Protein AF-A0A352AY10-F1 (afdb_monomer_lite)

Secondary structure (DSSP, 8-state):
-HHHHHHHHHHHHHHHHHHHHHHHHHHHHHHHHHHHHHTTSS-------------S-HHHHTTSPPEEPTTS-EE----GGGTT-HHHHHHHHHHHH-HHHHTTSTTEETTEE-SEEEEEESSPPPHHHHHHHHHHTPEEE-TTT-SBPS-GGG-SEEEE-S-EEHHHHHTTGGGGGGEEEEEEES--

Structure (mmCIF, N/CA/C/O backbone):
data_AF-A0A352AY10-F1
#
_entry.id   AF-A0A352AY10-F1
#
loop_
_atom_site.group_PDB
_atom_site.id
_atom_site.type_symbol
_atom_site.label_atom_id
_atom_site.label_alt_id
_atom_site.label_comp_id
_atom_site.label_asym_id
_atom_site.label_entity_id
_atom_site.label_seq_id
_atom_site.pdbx_PDB_ins_code
_atom_site.Cartn_x
_atom_site.Cartn_y
_atom_site.Cartn_z
_atom_site.occupancy
_atom_site.B_iso_or_equiv
_atom_site.auth_seq_id
_atom_site.auth_comp_id
_atom_site.auth_asym_id
_atom_site.auth_atom_id
_atom_site.pdbx_PDB_model_num
ATOM 1 N N . MET A 1 1 ? -29.115 16.935 56.944 1.00 57.88 1 MET A N 1
ATOM 2 C CA . MET A 1 1 ? -27.683 16.951 56.555 1.00 57.88 1 MET A CA 1
ATOM 3 C C . MET A 1 1 ? -26.916 15.651 56.849 1.00 57.88 1 MET A C 1
ATOM 5 O O . MET A 1 1 ? -25.905 15.431 56.203 1.00 57.88 1 MET A O 1
ATOM 9 N N . LEU A 1 2 ? -27.364 14.756 57.747 1.00 55.88 2 LEU A N 1
ATOM 10 C CA . LEU A 1 2 ? -26.642 13.500 58.059 1.00 55.88 2 LEU A CA 1
ATOM 11 C C . LEU A 1 2 ? -26.686 12.429 56.944 1.00 55.88 2 LEU A C 1
ATOM 13 O O . LEU A 1 2 ? -25.724 11.688 56.776 1.00 55.88 2 LEU A O 1
ATOM 17 N N . PHE A 1 3 ? -27.753 12.382 56.139 1.00 57.06 3 PHE A N 1
ATOM 18 C CA . PHE A 1 3 ? -27.925 11.371 55.081 1.00 57.06 3 PHE A CA 1
ATOM 19 C C . PHE A 1 3 ? -26.979 11.539 53.876 1.00 57.06 3 PHE A C 1
ATOM 21 O O . PHE A 1 3 ? -26.502 10.548 53.331 1.00 57.06 3 PHE A O 1
ATOM 28 N N . GLN A 1 4 ? -26.656 12.776 53.482 1.00 58.81 4 GLN A N 1
ATOM 29 C CA . GLN A 1 4 ? -25.773 13.045 52.332 1.00 58.81 4 GLN A CA 1
ATOM 30 C C . GLN A 1 4 ? -24.299 12.717 52.622 1.00 58.81 4 GLN A C 1
ATOM 32 O O . GLN A 1 4 ? -23.565 12.284 51.732 1.00 58.81 4 GLN A O 1
ATOM 37 N N . LYS A 1 5 ? -23.868 12.868 53.882 1.00 61.44 5 LYS A N 1
ATOM 38 C CA . LYS A 1 5 ? -22.497 12.548 54.305 1.00 61.44 5 LYS A CA 1
ATOM 39 C C . LYS A 1 5 ? -22.202 11.048 54.161 1.00 61.44 5 LYS A C 1
ATOM 41 O O . LYS A 1 5 ? -21.155 10.680 53.645 1.00 61.44 5 LYS A O 1
ATOM 46 N N . ASN A 1 6 ? -23.181 10.202 54.489 1.00 70.88 6 ASN A N 1
ATOM 47 C CA . ASN A 1 6 ? -23.054 8.747 54.405 1.00 70.88 6 ASN A CA 1
ATOM 48 C C . ASN A 1 6 ? -22.893 8.239 52.956 1.00 70.88 6 ASN A C 1
ATOM 50 O O . ASN A 1 6 ? -22.067 7.373 52.693 1.00 70.88 6 ASN A O 1
ATOM 54 N N . GLN A 1 7 ? -23.619 8.818 51.992 1.00 76.62 7 GLN A N 1
ATOM 55 C CA . GLN A 1 7 ? -23.483 8.441 50.576 1.00 76.62 7 GLN A CA 1
ATOM 56 C C . GLN A 1 7 ? -22.112 8.815 50.000 1.00 76.62 7 GLN A C 1
ATOM 58 O O . GLN A 1 7 ? -21.531 8.053 49.231 1.00 76.62 7 GLN A O 1
ATOM 63 N N . THR A 1 8 ? -21.565 9.961 50.412 1.00 80.44 8 THR A N 1
ATOM 64 C CA . THR A 1 8 ? -20.257 10.436 49.932 1.00 80.44 8 THR A CA 1
ATOM 65 C C . THR A 1 8 ? -19.123 9.531 50.421 1.00 80.44 8 THR A C 1
ATOM 67 O O . THR A 1 8 ? -18.182 9.251 49.678 1.00 80.44 8 THR A O 1
ATOM 70 N N . ASP A 1 9 ? -19.222 9.035 51.654 1.00 83.25 9 ASP A N 1
ATOM 71 C CA . ASP A 1 9 ? -18.227 8.132 52.234 1.00 83.25 9 ASP A CA 1
ATOM 72 C C . ASP A 1 9 ? -18.286 6.722 51.620 1.00 83.25 9 ASP A C 1
ATOM 74 O O . ASP A 1 9 ? -17.244 6.086 51.452 1.00 83.25 9 ASP A O 1
ATOM 78 N N . ILE A 1 10 ? -19.473 6.252 51.219 1.00 86.00 10 ILE A N 1
ATOM 79 C CA . ILE A 1 10 ? -19.641 4.993 50.471 1.00 86.00 10 ILE A CA 1
ATOM 80 C C . ILE A 1 10 ? -18.999 5.105 49.082 1.00 86.00 10 ILE A C 1
ATOM 82 O O . ILE A 1 10 ? -18.139 4.295 48.742 1.00 86.00 10 ILE A O 1
ATOM 86 N N . LEU A 1 11 ? -19.317 6.165 48.331 1.00 87.62 11 LEU A N 1
ATOM 87 C CA . LEU A 1 11 ? -18.740 6.423 47.004 1.00 87.62 11 LEU A CA 1
ATOM 88 C C . LEU A 1 11 ? -17.209 6.528 47.042 1.00 87.62 11 LEU A C 1
ATOM 90 O O . LEU A 1 11 ? -16.519 6.001 46.172 1.00 87.62 11 LEU A O 1
ATOM 94 N N . ARG A 1 12 ? -16.643 7.169 48.073 1.00 89.75 12 ARG A N 1
ATOM 95 C CA . ARG A 1 12 ? -15.181 7.235 48.246 1.00 89.75 12 ARG A CA 1
ATOM 96 C C . ARG A 1 12 ? -14.553 5.861 48.455 1.00 89.75 12 ARG A C 1
ATOM 98 O O . ARG A 1 12 ? -13.489 5.603 47.893 1.00 89.75 12 ARG A O 1
ATOM 105 N N . LYS A 1 13 ? -15.198 4.986 49.232 1.00 90.31 13 LYS A N 1
ATOM 106 C CA . LYS A 1 13 ? -14.719 3.613 49.451 1.00 90.31 13 LYS A CA 1
ATOM 107 C C . LYS A 1 13 ? -14.772 2.785 48.168 1.00 90.31 13 LYS A C 1
ATOM 109 O O . LYS A 1 13 ? -13.813 2.075 47.885 1.00 90.31 13 LYS A O 1
ATOM 114 N N . GLU A 1 14 ? -15.829 2.920 47.371 1.00 92.19 14 GLU A N 1
ATOM 115 C CA . GLU A 1 14 ? -15.951 2.238 46.074 1.00 92.19 14 GLU A CA 1
ATOM 116 C C . GLU A 1 14 ? -14.884 2.707 45.077 1.00 92.19 14 GLU A C 1
ATOM 118 O O . GLU A 1 14 ? -14.209 1.884 44.462 1.00 92.19 14 GLU A O 1
ATOM 123 N N . ILE A 1 15 ? -14.647 4.021 44.978 1.00 91.25 15 ILE A N 1
ATOM 124 C CA . ILE A 1 15 ? -13.587 4.579 44.122 1.00 91.25 15 ILE A CA 1
ATOM 125 C C . ILE A 1 15 ? -12.209 4.061 44.548 1.00 91.25 15 ILE A C 1
ATOM 127 O O . ILE A 1 15 ? -11.377 3.734 43.701 1.00 91.25 15 ILE A O 1
ATOM 131 N N . GLN A 1 16 ? -11.950 3.976 45.854 1.00 91.88 16 GLN A N 1
ATOM 132 C CA . GLN A 1 16 ? -10.684 3.457 46.361 1.00 91.88 16 GLN A CA 1
ATOM 133 C C . GLN A 1 16 ? -10.521 1.959 46.060 1.00 91.88 16 GLN A C 1
ATOM 135 O O . GLN A 1 16 ? -9.439 1.545 45.648 1.00 91.88 16 GLN A O 1
ATOM 140 N N . ALA A 1 17 ? -11.587 1.166 46.194 1.00 90.88 17 ALA A N 1
ATOM 141 C CA . ALA A 1 17 ? -11.574 -0.253 45.844 1.00 90.88 17 ALA A CA 1
ATOM 142 C C . ALA A 1 17 ? -11.295 -0.474 44.346 1.00 90.88 17 ALA A C 1
ATOM 144 O O . ALA A 1 17 ? -10.457 -1.303 43.994 1.00 90.88 17 ALA A O 1
ATOM 145 N N . LEU A 1 18 ? -11.916 0.323 43.471 1.00 90.44 18 LEU A N 1
ATOM 146 C CA . LEU A 1 18 ? -11.689 0.259 42.023 1.00 90.44 18 LEU A CA 1
ATOM 147 C C . LEU A 1 18 ? -10.254 0.636 41.634 1.00 90.44 18 LEU A C 1
ATOM 149 O O . LEU A 1 18 ? -9.677 0.012 40.746 1.00 90.44 18 LEU A O 1
ATOM 153 N N . ARG A 1 19 ? -9.644 1.620 42.311 1.00 90.94 19 ARG A N 1
ATOM 154 C CA . ARG A 1 19 ? -8.233 1.981 42.080 1.00 90.94 19 ARG A CA 1
ATOM 155 C C . ARG A 1 19 ? -7.291 0.826 42.408 1.00 90.94 19 ARG A C 1
ATOM 157 O O . ARG A 1 19 ? -6.450 0.490 41.582 1.00 90.94 19 ARG A O 1
ATOM 164 N N . ILE A 1 20 ? -7.490 0.186 43.560 1.00 91.56 20 ILE A N 1
ATOM 165 C CA . ILE A 1 20 ? -6.693 -0.976 43.982 1.00 91.56 20 ILE A CA 1
ATOM 166 C C . ILE A 1 20 ? -6.860 -2.133 42.987 1.00 91.56 20 ILE A C 1
ATOM 168 O O . ILE A 1 20 ? -5.886 -2.788 42.621 1.00 91.56 20 ILE A O 1
ATOM 172 N N . GLN A 1 21 ? -8.085 -2.374 42.511 1.00 90.62 21 GLN A N 1
ATOM 173 C CA . GLN A 1 21 ? -8.345 -3.423 41.528 1.00 90.62 21 GLN A CA 1
ATOM 174 C C . GLN A 1 21 ? -7.656 -3.142 40.183 1.00 90.62 21 GLN A C 1
ATOM 176 O O . GLN A 1 21 ? -7.057 -4.049 39.610 1.00 90.62 21 GLN A O 1
ATOM 181 N N . ASN A 1 22 ? -7.687 -1.897 39.702 1.00 87.25 22 ASN A N 1
ATOM 182 C CA . ASN A 1 22 ? -7.016 -1.512 38.459 1.00 87.25 22 ASN A CA 1
ATOM 183 C C . ASN A 1 22 ? -5.487 -1.621 38.555 1.00 87.25 22 ASN A C 1
ATOM 185 O O . ASN A 1 22 ? -4.850 -2.072 37.605 1.00 87.25 22 ASN A O 1
ATOM 189 N N . GLU A 1 23 ? -4.895 -1.251 39.694 1.00 92.25 23 GLU A N 1
ATOM 190 C CA . GLU A 1 23 ? -3.455 -1.425 39.930 1.00 92.25 23 GLU A CA 1
ATOM 191 C C . GLU A 1 23 ? -3.058 -2.903 39.902 1.00 92.25 23 GLU A C 1
ATOM 193 O O . GLU A 1 23 ? -2.080 -3.260 39.242 1.00 92.25 23 GLU A O 1
ATOM 198 N N . LYS A 1 24 ? -3.859 -3.771 40.533 1.00 92.44 24 LYS A N 1
ATOM 199 C CA . LYS A 1 24 ? -3.639 -5.220 40.501 1.00 92.44 24 LYS A CA 1
ATOM 200 C C . LYS A 1 24 ? -3.729 -5.785 39.082 1.00 92.44 24 LYS A C 1
ATOM 202 O O . LYS A 1 24 ? -2.831 -6.502 38.664 1.00 92.44 24 LYS A O 1
ATOM 207 N N . ILE A 1 25 ? -4.757 -5.409 38.316 1.00 89.31 25 ILE A N 1
ATOM 208 C CA . ILE A 1 25 ? -4.907 -5.844 36.916 1.00 89.31 25 ILE A CA 1
ATOM 209 C C . ILE A 1 25 ? -3.702 -5.401 36.078 1.00 89.31 25 ILE A C 1
ATOM 211 O O . ILE A 1 25 ? -3.205 -6.179 35.270 1.00 89.31 25 ILE A O 1
ATOM 215 N N . SER A 1 26 ? -3.206 -4.176 36.276 1.00 89.19 26 SER A N 1
ATOM 216 C CA . SER A 1 26 ? -2.028 -3.667 35.564 1.00 89.19 26 SER A CA 1
ATOM 217 C C . SER A 1 26 ? -0.756 -4.461 35.898 1.00 89.19 26 SER A C 1
ATOM 219 O O . SER A 1 26 ? 0.021 -4.789 34.999 1.00 89.19 26 SER A O 1
ATOM 221 N N . GLN A 1 27 ? -0.563 -4.826 37.171 1.00 88.50 27 GLN A N 1
ATOM 222 C CA . GLN A 1 27 ? 0.549 -5.680 37.606 1.00 88.50 27 GLN A CA 1
ATOM 223 C C . GLN A 1 27 ? 0.452 -7.092 37.018 1.00 88.50 27 GLN A C 1
ATOM 225 O O . GLN A 1 27 ? 1.424 -7.555 36.418 1.00 88.50 27 GLN A O 1
ATOM 230 N N . ASP A 1 28 ? -0.722 -7.722 37.099 1.00 87.56 28 ASP A N 1
ATOM 231 C CA . ASP A 1 28 ? -0.970 -9.053 36.534 1.00 87.56 28 ASP A CA 1
ATOM 232 C C . ASP A 1 28 ? -0.728 -9.054 35.006 1.00 87.56 28 ASP A C 1
ATOM 234 O O . ASP A 1 28 ? -0.154 -9.997 34.460 1.00 87.56 28 ASP A O 1
ATOM 238 N N . LEU A 1 29 ? -1.080 -7.964 34.303 1.00 82.00 29 LEU A N 1
ATOM 239 C CA . LEU A 1 29 ? -0.817 -7.810 32.866 1.00 82.00 29 LEU A CA 1
ATOM 240 C C . LEU A 1 29 ? 0.681 -7.679 32.546 1.00 82.00 29 LEU A C 1
ATOM 242 O O . LEU A 1 29 ? 1.141 -8.206 31.530 1.00 82.00 29 LEU A O 1
ATOM 246 N N . MET A 1 30 ? 1.447 -6.964 33.379 1.00 81.31 30 MET A N 1
ATOM 247 C CA . MET A 1 30 ? 2.900 -6.845 33.215 1.00 81.31 30 MET A CA 1
ATOM 248 C C . MET A 1 30 ? 3.609 -8.179 33.471 1.00 81.31 30 MET A C 1
ATOM 250 O O . MET A 1 30 ? 4.546 -8.520 32.747 1.00 81.31 30 MET A O 1
ATOM 254 N N . GLU A 1 31 ? 3.151 -8.954 34.454 1.00 78.38 31 GLU A N 1
ATOM 255 C CA . GLU A 1 31 ? 3.694 -10.282 34.737 1.00 78.38 31 GLU A CA 1
ATOM 256 C C . GLU A 1 31 ? 3.343 -11.286 33.630 1.00 78.38 31 GLU A C 1
ATOM 258 O O . GLU A 1 31 ? 4.233 -11.976 33.133 1.00 78.38 31 GLU A O 1
ATOM 263 N N . ALA A 1 32 ? 2.098 -11.289 33.139 1.00 73.81 32 ALA A N 1
ATOM 264 C CA . ALA A 1 32 ? 1.687 -12.122 32.008 1.00 73.81 32 ALA A CA 1
ATOM 265 C C . ALA A 1 32 ? 2.509 -11.828 30.742 1.00 73.81 32 ALA A C 1
ATOM 267 O O . ALA A 1 32 ? 2.999 -12.756 30.099 1.00 73.81 32 ALA A O 1
ATOM 268 N N . LYS A 1 33 ? 2.757 -10.547 30.425 1.00 72.62 33 LYS A N 1
ATOM 269 C CA . LYS A 1 33 ? 3.637 -10.161 29.306 1.00 72.62 33 LYS A CA 1
ATOM 270 C C . LYS A 1 33 ? 5.070 -10.665 29.487 1.00 72.62 33 LYS A C 1
ATOM 272 O O . LYS A 1 33 ? 5.701 -11.060 28.511 1.00 72.62 33 LYS A O 1
ATOM 277 N N . LYS A 1 34 ? 5.589 -10.692 30.718 1.00 63.12 34 LYS A N 1
ATOM 278 C CA . LYS A 1 34 ? 6.925 -11.236 31.007 1.00 63.12 34 LYS A CA 1
ATOM 279 C C . LYS A 1 34 ? 6.983 -12.754 30.807 1.00 63.12 34 LYS A C 1
ATOM 281 O O . LYS A 1 34 ? 7.998 -13.255 30.332 1.00 63.12 34 LYS A O 1
ATOM 286 N N . VAL A 1 35 ? 5.906 -13.476 31.125 1.00 57.94 35 VAL A N 1
ATOM 287 C CA . VAL A 1 35 ? 5.803 -14.929 30.900 1.00 57.94 35 VAL A CA 1
ATOM 288 C C . VAL A 1 35 ? 5.747 -15.256 29.404 1.00 57.94 35 VAL A C 1
ATOM 290 O O . VAL A 1 35 ? 6.442 -16.169 28.966 1.00 57.94 35 VAL A O 1
ATOM 293 N N . THR A 1 36 ? 5.022 -14.471 28.600 1.00 47.41 36 THR A N 1
ATOM 294 C CA . THR A 1 36 ? 4.967 -14.665 27.138 1.00 47.41 36 THR A CA 1
ATOM 295 C C . THR A 1 36 ? 6.334 -14.469 26.469 1.00 47.41 36 THR A C 1
ATOM 297 O O . THR A 1 36 ? 6.683 -15.232 25.578 1.00 47.41 36 THR A O 1
ATOM 300 N N . VAL A 1 37 ? 7.156 -13.527 26.949 1.00 47.78 37 VAL A N 1
ATOM 301 C CA . VAL A 1 37 ? 8.507 -13.269 26.403 1.00 47.78 37 VAL A CA 1
ATOM 302 C C . VAL A 1 37 ? 9.518 -14.377 26.746 1.00 47.78 37 VAL A C 1
ATOM 304 O O . VAL A 1 37 ? 10.495 -14.564 26.027 1.00 47.78 37 VAL A O 1
ATOM 307 N N . ILE A 1 38 ? 9.306 -15.147 27.819 1.00 44.72 38 ILE A N 1
ATOM 308 C CA . ILE A 1 38 ? 10.230 -16.227 28.219 1.00 44.72 38 ILE A CA 1
ATOM 309 C C . ILE A 1 38 ? 9.907 -17.548 27.499 1.00 44.72 38 ILE A C 1
ATOM 311 O O . ILE A 1 38 ? 10.798 -18.376 27.315 1.00 44.72 38 ILE A O 1
ATOM 315 N N . GLN A 1 39 ? 8.670 -17.744 27.037 1.00 45.50 39 GLN A N 1
ATOM 316 C CA . GLN A 1 39 ? 8.251 -18.999 26.403 1.00 45.50 39 GLN A CA 1
ATOM 317 C C . GLN A 1 39 ? 8.695 -19.137 24.930 1.00 45.50 39 GLN A C 1
ATOM 319 O O . GLN A 1 39 ? 8.653 -20.239 24.391 1.00 45.50 39 GLN A O 1
ATOM 324 N N . GLU A 1 40 ? 9.199 -18.067 24.304 1.00 45.88 40 GLU A N 1
ATOM 325 C CA . GLU A 1 40 ? 9.788 -18.097 22.951 1.00 45.88 40 GLU A CA 1
ATOM 326 C C . GLU A 1 40 ? 11.300 -18.407 22.917 1.00 45.88 40 GLU A C 1
ATOM 328 O O . GLU A 1 40 ? 11.852 -18.624 21.842 1.00 45.88 40 GLU A O 1
ATOM 333 N N . LEU A 1 41 ? 11.991 -18.483 24.063 1.00 45.66 41 LEU A N 1
ATOM 334 C CA . LEU A 1 41 ? 13.459 -18.627 24.111 1.00 45.66 41 LEU A CA 1
ATOM 335 C C . LEU A 1 41 ? 13.977 -20.035 24.459 1.00 45.66 41 LEU A C 1
ATOM 337 O O . LEU A 1 41 ? 15.186 -20.224 24.578 1.00 45.66 41 LEU A O 1
ATOM 341 N N . THR A 1 42 ? 13.112 -21.045 24.584 1.00 39.91 42 THR A N 1
ATOM 342 C CA . THR A 1 42 ? 13.525 -22.421 24.927 1.00 39.91 42 THR A CA 1
ATOM 343 C C . THR A 1 42 ? 12.779 -23.490 24.127 1.00 39.91 42 THR A C 1
ATOM 345 O O . THR A 1 42 ? 12.074 -24.327 24.682 1.00 39.91 42 THR A O 1
ATOM 348 N N . SER A 1 43 ? 12.948 -23.505 22.804 1.00 44.03 43 SER A N 1
ATOM 349 C CA . SER A 1 43 ? 12.703 -24.701 21.975 1.00 44.03 43 SER A CA 1
ATOM 350 C C . SER A 1 43 ? 13.437 -24.604 20.638 1.00 44.03 43 SER A C 1
ATOM 352 O O . SER A 1 43 ? 12.829 -24.436 19.587 1.00 44.03 43 SER A O 1
ATOM 354 N N . GLN A 1 44 ? 14.763 -24.724 20.669 1.00 43.34 44 GLN A N 1
ATOM 355 C CA . GLN A 1 44 ? 15.537 -25.118 19.493 1.00 43.34 44 GLN A CA 1
ATOM 356 C C . GLN A 1 44 ? 16.590 -26.135 19.915 1.00 43.34 44 GLN A C 1
ATOM 358 O O . GLN A 1 44 ? 17.714 -25.780 20.237 1.00 43.34 44 GLN A O 1
ATOM 363 N N . ASP A 1 45 ? 16.192 -27.406 19.899 1.00 43.72 45 ASP A N 1
ATOM 364 C CA . ASP A 1 45 ? 17.115 -28.502 19.641 1.00 43.72 45 ASP A CA 1
ATOM 365 C C . ASP A 1 45 ? 16.439 -29.527 18.719 1.00 43.72 45 ASP A C 1
ATOM 367 O O . ASP A 1 45 ? 15.487 -30.213 19.081 1.00 43.72 45 ASP A O 1
ATOM 371 N N . THR A 1 46 ? 17.016 -29.619 17.521 1.00 44.84 46 THR A N 1
ATOM 372 C CA . THR A 1 46 ? 17.053 -30.762 16.595 1.00 44.84 46 THR A CA 1
ATOM 373 C C . THR A 1 46 ? 15.742 -31.321 16.021 1.00 44.84 46 THR A C 1
ATOM 375 O O . THR A 1 46 ? 15.165 -32.279 16.529 1.00 44.84 46 THR A O 1
ATOM 378 N N . ALA A 1 47 ? 15.399 -30.859 14.812 1.00 40.25 47 ALA A N 1
ATOM 379 C CA . ALA A 1 47 ? 14.754 -31.694 13.801 1.00 40.25 47 ALA A CA 1
ATOM 380 C C . ALA A 1 47 ? 15.542 -31.621 12.485 1.00 40.25 47 ALA A C 1
ATOM 382 O O . ALA A 1 47 ? 15.891 -30.558 11.977 1.00 40.25 47 ALA A O 1
ATOM 383 N N . ILE A 1 48 ? 15.862 -32.808 11.992 1.00 44.09 48 ILE A N 1
ATOM 384 C CA . ILE A 1 48 ? 16.658 -33.123 10.814 1.00 44.09 48 ILE A CA 1
ATOM 385 C C . ILE A 1 48 ? 15.878 -32.763 9.541 1.00 44.09 48 ILE A C 1
ATOM 387 O O . ILE A 1 48 ? 14.732 -33.165 9.385 1.00 44.09 48 ILE A O 1
ATOM 391 N N . VAL A 1 49 ? 16.556 -32.038 8.645 1.00 43.09 49 VAL A N 1
ATOM 392 C CA . VAL A 1 49 ? 16.485 -32.086 7.173 1.00 43.09 49 VAL A CA 1
ATOM 393 C C . VAL A 1 49 ? 15.120 -32.431 6.560 1.00 43.09 49 VAL A C 1
ATOM 395 O O . VAL A 1 49 ? 14.770 -33.591 6.376 1.00 43.09 49 VAL A O 1
ATOM 398 N N . ASN A 1 50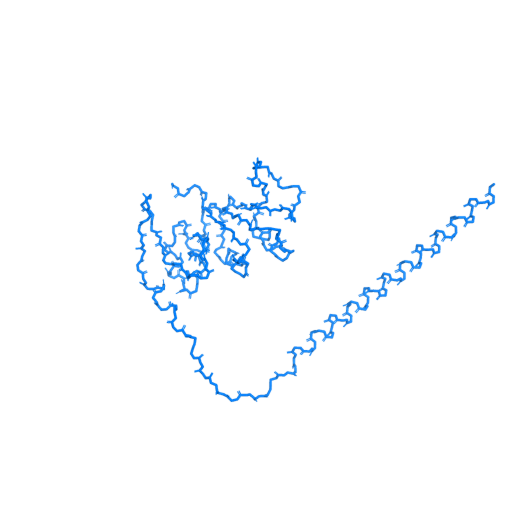 ? 14.459 -31.399 6.045 1.00 35.94 50 ASN A N 1
ATOM 399 C CA . ASN A 1 50 ? 14.181 -31.346 4.614 1.00 35.94 50 ASN A CA 1
ATOM 400 C C . ASN A 1 50 ? 14.354 -29.898 4.161 1.00 35.94 50 ASN A C 1
ATOM 402 O O . ASN A 1 50 ? 13.520 -29.042 4.450 1.00 35.94 50 ASN A O 1
ATOM 406 N N . ASN A 1 51 ? 15.462 -29.642 3.458 1.00 47.66 51 ASN A N 1
ATOM 407 C CA . ASN A 1 51 ? 15.607 -28.501 2.561 1.00 47.66 51 ASN A CA 1
ATOM 408 C C . ASN A 1 51 ? 14.502 -28.611 1.507 1.00 47.66 51 ASN A C 1
ATOM 410 O O . ASN A 1 51 ? 14.711 -29.117 0.407 1.00 47.66 51 ASN A O 1
ATOM 414 N N . THR A 1 52 ? 13.309 -28.152 1.864 1.00 41.53 52 THR A N 1
ATOM 415 C CA . THR A 1 52 ? 12.330 -27.735 0.878 1.00 41.53 52 THR A CA 1
ATOM 416 C C . THR A 1 52 ? 12.761 -26.328 0.523 1.00 41.53 52 THR A C 1
ATOM 418 O O . THR A 1 52 ? 12.486 -25.364 1.233 1.00 41.53 52 THR A O 1
ATOM 421 N N . GLN A 1 53 ? 13.584 -26.263 -0.520 1.00 43.28 53 GLN A N 1
ATOM 422 C CA . GLN A 1 53 ? 13.817 -25.075 -1.325 1.00 43.28 53 GLN A CA 1
ATOM 423 C C . GLN A 1 53 ? 12.508 -24.272 -1.404 1.00 43.28 53 GLN A C 1
ATOM 425 O O . GLN A 1 53 ? 11.473 -24.900 -1.648 1.00 43.28 53 GLN A O 1
ATOM 430 N N . PRO A 1 54 ? 12.504 -22.945 -1.171 1.00 45.56 54 PRO A N 1
ATOM 431 C CA . PRO A 1 54 ? 11.307 -22.155 -1.418 1.00 45.56 54 PRO A CA 1
ATOM 432 C C . PRO A 1 54 ? 10.893 -22.448 -2.858 1.00 45.56 54 PRO A C 1
ATOM 434 O O . PRO A 1 54 ? 11.690 -22.270 -3.783 1.00 45.56 54 PRO A O 1
ATOM 437 N N . GLU A 1 55 ? 9.713 -23.044 -3.018 1.00 44.81 55 GLU A N 1
ATOM 438 C CA . GLU A 1 55 ? 9.207 -23.461 -4.316 1.00 44.81 55 GLU A CA 1
ATOM 439 C C . GLU A 1 55 ? 9.287 -22.259 -5.258 1.00 44.81 55 GLU A C 1
ATOM 441 O O . GLU A 1 55 ? 8.783 -21.173 -4.972 1.00 44.81 55 GLU A O 1
ATOM 446 N N . HIS A 1 56 ? 10.016 -22.453 -6.352 1.00 44.19 56 HIS A N 1
ATOM 447 C CA . HIS A 1 56 ? 10.278 -21.474 -7.391 1.00 44.19 56 HIS A CA 1
ATOM 448 C C . HIS A 1 56 ? 8.986 -21.088 -8.127 1.00 44.19 56 HIS A C 1
ATOM 450 O O . HIS A 1 56 ? 8.763 -21.509 -9.259 1.00 44.19 56 HIS A O 1
ATOM 456 N N . THR A 1 57 ? 8.154 -20.242 -7.529 1.00 47.41 57 THR A N 1
ATOM 457 C CA . THR A 1 57 ? 7.115 -19.480 -8.246 1.00 47.41 57 THR A CA 1
ATOM 458 C C . THR A 1 57 ? 7.469 -17.999 -8.393 1.00 47.41 57 THR A C 1
ATOM 460 O O . THR A 1 57 ? 6.864 -17.303 -9.200 1.00 47.41 57 THR A O 1
ATOM 463 N N . THR A 1 58 ? 8.524 -17.521 -7.725 1.00 53.81 58 THR A N 1
ATOM 464 C CA . THR A 1 58 ? 9.025 -16.136 -7.823 1.00 53.81 58 THR A CA 1
ATOM 465 C C . THR A 1 58 ? 9.931 -15.873 -9.031 1.00 53.81 58 THR A C 1
ATOM 467 O O . THR A 1 58 ? 10.190 -14.720 -9.364 1.00 53.81 58 THR A O 1
ATOM 470 N N . SER A 1 59 ? 10.414 -16.909 -9.729 1.00 62.38 59 SER A N 1
ATOM 471 C CA . SER A 1 59 ? 11.458 -16.727 -10.752 1.00 62.38 59 SER A CA 1
ATOM 472 C C . SER A 1 59 ? 10.981 -16.005 -12.016 1.00 62.38 59 SER A C 1
ATOM 474 O O . SER A 1 59 ? 11.763 -15.254 -12.602 1.00 62.38 59 SER A O 1
ATOM 476 N N . SER A 1 60 ? 9.740 -16.232 -12.462 1.00 83.06 60 SER A N 1
ATOM 477 C CA . SER A 1 60 ? 9.226 -15.562 -13.663 1.00 83.06 60 SER A CA 1
ATOM 478 C C . SER A 1 60 ? 8.754 -14.148 -13.335 1.00 83.06 60 SER A C 1
ATOM 480 O O . SER A 1 60 ? 9.180 -13.216 -13.997 1.00 83.06 60 SER A O 1
ATOM 482 N N . LEU A 1 61 ? 8.027 -13.932 -12.231 1.00 90.81 61 LEU A N 1
ATOM 483 C CA . LEU A 1 61 ? 7.492 -12.610 -11.852 1.00 90.81 61 LEU A CA 1
ATOM 484 C C . LEU A 1 61 ? 8.558 -11.499 -11.797 1.00 90.81 61 LEU A C 1
ATOM 486 O O . LEU A 1 61 ? 8.287 -10.345 -12.142 1.00 90.81 61 LEU A O 1
ATOM 490 N N . CYS A 1 62 ? 9.782 -11.852 -11.402 1.00 91.12 62 CYS A N 1
ATOM 491 C CA . CYS A 1 62 ? 10.900 -10.919 -11.297 1.00 91.12 62 CYS A CA 1
ATOM 492 C C . CYS A 1 62 ? 11.611 -10.619 -12.620 1.00 91.12 62 CYS A C 1
ATOM 494 O O . CYS A 1 62 ? 12.308 -9.610 -12.719 1.00 91.12 62 CYS A O 1
ATOM 496 N N . THR A 1 63 ? 11.453 -11.479 -13.625 1.00 90.94 63 THR A N 1
ATOM 497 C CA . THR A 1 63 ? 12.157 -11.387 -14.916 1.00 90.94 63 THR A CA 1
ATOM 498 C C . THR A 1 63 ? 11.222 -11.124 -16.093 1.00 90.94 63 THR A C 1
ATOM 500 O O . THR A 1 63 ? 11.660 -10.603 -17.117 1.00 90.94 63 THR A O 1
ATOM 503 N N . ASP A 1 64 ? 9.936 -11.414 -15.927 1.00 93.00 64 ASP A N 1
ATOM 504 C CA . ASP A 1 64 ? 8.892 -11.205 -16.914 1.00 93.00 64 ASP A CA 1
ATOM 505 C C . ASP A 1 64 ? 8.796 -9.710 -17.281 1.00 93.00 64 ASP A C 1
ATOM 507 O O . ASP A 1 64 ? 8.939 -8.829 -16.415 1.00 93.00 64 ASP A O 1
ATOM 511 N N . PRO A 1 65 ? 8.585 -9.386 -18.566 1.00 92.56 65 PRO A N 1
ATOM 512 C CA . PRO A 1 65 ? 8.482 -8.005 -19.014 1.00 92.56 65 PRO A CA 1
ATOM 513 C C . PRO A 1 65 ? 7.209 -7.338 -18.475 1.00 92.56 65 PRO A C 1
ATOM 515 O O . PRO A 1 65 ? 6.244 -8.008 -18.102 1.00 92.56 65 PRO A O 1
ATOM 518 N N . ALA A 1 66 ? 7.200 -6.004 -18.458 1.00 93.38 66 ALA A N 1
ATOM 519 C CA . ALA A 1 66 ? 5.965 -5.259 -18.254 1.00 93.38 66 ALA A CA 1
ATOM 520 C C . ALA A 1 66 ? 4.991 -5.496 -19.416 1.00 93.38 66 ALA A C 1
ATOM 522 O O . ALA A 1 66 ? 5.385 -5.732 -20.561 1.00 93.38 66 ALA A O 1
ATOM 523 N N . THR A 1 67 ? 3.709 -5.383 -19.106 1.00 93.69 67 THR A N 1
ATOM 524 C CA . THR A 1 67 ? 2.638 -5.212 -20.088 1.00 93.69 67 THR A CA 1
ATOM 525 C C . THR A 1 67 ? 2.243 -3.743 -20.145 1.00 93.69 67 THR A C 1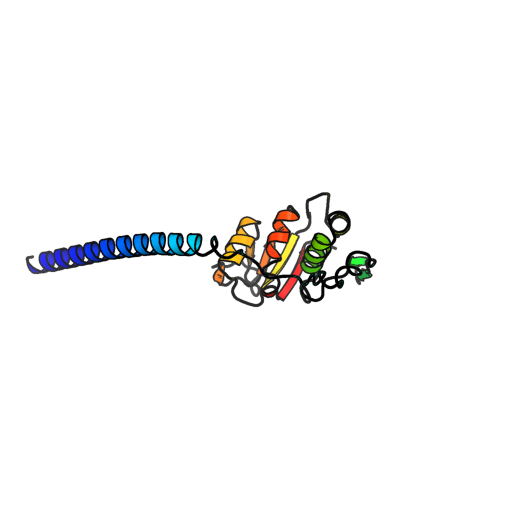
ATOM 527 O O . THR A 1 67 ? 2.480 -3.010 -19.193 1.00 93.69 67 THR A O 1
ATOM 530 N N . VAL A 1 68 ? 1.640 -3.297 -21.243 1.00 91.25 68 VAL A N 1
ATOM 531 C CA . VAL A 1 68 ? 1.175 -1.911 -21.367 1.00 91.25 68 VAL A CA 1
ATOM 532 C C . VAL A 1 68 ? -0.317 -1.866 -21.042 1.00 91.25 68 VAL A C 1
ATOM 534 O O . VAL A 1 68 ? -1.105 -2.581 -21.656 1.00 91.25 68 VAL A O 1
ATOM 537 N N . SER A 1 69 ? -0.695 -1.049 -20.061 1.00 87.38 69 SER A N 1
ATOM 538 C CA . SER A 1 69 ? -2.095 -0.767 -19.714 1.00 87.38 69 SER A CA 1
ATOM 539 C C . SER A 1 69 ? -2.814 0.024 -20.811 1.00 87.38 69 SER A C 1
ATOM 541 O O . SER A 1 69 ? -2.178 0.622 -21.677 1.00 87.38 69 SER A O 1
ATOM 543 N N . ASP A 1 70 ? -4.146 0.103 -20.735 1.00 85.69 70 ASP A N 1
ATOM 544 C CA . ASP A 1 70 ? -4.982 0.819 -21.716 1.00 85.69 70 ASP A CA 1
ATOM 545 C C . ASP A 1 70 ? -4.616 2.303 -21.883 1.00 85.69 70 ASP A C 1
ATOM 547 O O . ASP A 1 70 ? -4.878 2.904 -22.923 1.00 85.69 70 ASP A O 1
ATOM 551 N N . ILE A 1 71 ? -3.980 2.889 -20.869 1.00 81.94 71 ILE A N 1
ATOM 552 C CA . ILE A 1 71 ? -3.523 4.282 -20.869 1.00 81.94 71 ILE A CA 1
ATOM 553 C C . ILE A 1 71 ? -2.018 4.424 -21.143 1.00 81.94 71 ILE A C 1
ATOM 555 O O . ILE A 1 71 ? -1.436 5.482 -20.928 1.00 81.94 71 ILE A O 1
ATOM 559 N N . GLY A 1 72 ? -1.370 3.361 -21.625 1.00 85.38 72 GLY A N 1
ATOM 560 C CA . GLY A 1 72 ? 0.020 3.399 -22.078 1.00 85.38 72 GLY A CA 1
ATOM 561 C C . GLY A 1 72 ? 1.073 3.244 -20.979 1.00 85.38 72 GLY A C 1
ATOM 562 O O . GLY A 1 72 ? 2.253 3.433 -21.262 1.00 85.38 72 GLY A O 1
ATOM 563 N N . ARG A 1 73 ? 0.687 2.911 -19.740 1.00 85.88 73 ARG A N 1
ATOM 564 C CA . ARG A 1 73 ? 1.640 2.706 -18.632 1.00 85.88 73 ARG A CA 1
ATOM 565 C C . ARG A 1 73 ? 2.140 1.274 -18.577 1.00 85.88 73 ARG A C 1
ATOM 567 O O . ARG A 1 73 ? 1.333 0.357 -18.738 1.00 85.88 73 ARG A O 1
ATOM 574 N N . ASP A 1 74 ? 3.412 1.111 -18.243 1.00 90.69 74 ASP A N 1
ATOM 575 C CA . ASP A 1 74 ? 3.993 -0.186 -17.917 1.00 90.69 74 ASP A CA 1
ATOM 576 C C . ASP A 1 74 ? 3.381 -0.737 -16.622 1.00 90.69 74 ASP A C 1
ATOM 578 O O . ASP A 1 74 ? 3.333 -0.065 -15.591 1.00 90.69 74 ASP A O 1
ATOM 582 N N . VAL A 1 75 ? 2.905 -1.976 -16.692 1.00 92.00 75 VAL A N 1
ATOM 583 C CA . VAL A 1 75 ? 2.339 -2.750 -15.590 1.00 92.00 75 VAL A CA 1
ATOM 584 C C . VAL A 1 75 ? 3.125 -4.039 -15.474 1.00 92.00 75 VAL A C 1
ATOM 586 O O . VAL A 1 75 ? 3.119 -4.884 -16.377 1.00 92.00 75 VAL A O 1
ATOM 589 N N . PHE A 1 76 ? 3.811 -4.189 -14.351 1.00 94.00 76 PHE A N 1
ATOM 590 C CA . PHE A 1 76 ? 4.596 -5.374 -14.065 1.00 94.00 76 PHE A CA 1
ATOM 591 C C . PHE A 1 76 ? 3.718 -6.502 -13.505 1.00 94.00 76 PHE A C 1
ATOM 593 O O . PHE A 1 76 ? 2.689 -6.241 -12.880 1.00 94.00 76 PHE A O 1
ATOM 600 N N . PRO A 1 77 ? 4.119 -7.766 -13.713 1.00 94.88 77 PRO A N 1
ATOM 601 C CA . PRO A 1 77 ? 3.496 -8.924 -13.093 1.00 94.88 77 PRO A CA 1
ATOM 602 C C . PRO A 1 77 ? 3.327 -8.771 -11.582 1.00 94.88 77 PRO A C 1
ATOM 604 O O . PRO A 1 77 ? 4.224 -8.303 -10.879 1.00 94.88 77 PRO A O 1
ATOM 607 N N . ILE A 1 78 ? 2.173 -9.224 -11.106 1.00 95.62 78 ILE A N 1
ATOM 608 C CA . ILE A 1 78 ? 1.768 -9.196 -9.704 1.00 95.62 78 ILE A CA 1
ATOM 609 C C . ILE A 1 78 ? 1.668 -10.642 -9.223 1.00 95.62 78 ILE A C 1
ATOM 611 O O . ILE A 1 78 ? 1.068 -11.479 -9.901 1.00 95.62 78 ILE A O 1
ATOM 615 N N . ASP A 1 79 ? 2.237 -10.937 -8.056 1.00 96.19 79 ASP A N 1
ATOM 616 C CA . ASP A 1 79 ? 2.054 -12.225 -7.393 1.00 96.19 79 ASP A CA 1
ATOM 617 C C . ASP A 1 79 ? 0.549 -12.484 -7.186 1.00 96.19 79 ASP A C 1
ATOM 619 O O . ASP A 1 79 ? -0.152 -11.616 -6.649 1.00 96.19 79 ASP A O 1
ATOM 623 N N . PRO A 1 80 ? 0.024 -13.659 -7.588 1.00 95.56 80 PRO A N 1
ATOM 624 C CA . PRO A 1 80 ? -1.390 -13.993 -7.449 1.00 95.56 80 PRO A CA 1
ATOM 625 C C . PRO A 1 80 ? -1.986 -13.751 -6.057 1.00 95.56 80 PRO A C 1
ATOM 627 O O . PRO A 1 80 ? -3.191 -13.511 -5.961 1.00 95.56 80 PRO A O 1
ATOM 630 N N . LYS A 1 81 ? -1.183 -13.784 -4.984 1.00 96.12 81 LYS A N 1
ATOM 631 C CA . LYS A 1 81 ? -1.666 -13.499 -3.624 1.00 96.12 81 LYS A CA 1
ATOM 632 C C . LYS A 1 81 ? -2.122 -12.045 -3.426 1.00 96.12 81 LYS A C 1
ATOM 634 O O . LYS A 1 81 ? -2.992 -11.794 -2.601 1.00 96.12 81 LYS A O 1
ATOM 639 N N . TYR A 1 82 ? -1.621 -11.098 -4.222 1.00 96.56 82 TYR A N 1
ATOM 640 C CA . TYR A 1 82 ? -2.045 -9.690 -4.193 1.00 96.56 82 TYR A CA 1
ATOM 641 C C . TYR A 1 82 ? -3.148 -9.374 -5.214 1.00 96.56 82 TYR A C 1
ATOM 643 O O . TYR A 1 82 ? -3.369 -8.219 -5.580 1.00 96.56 82 TYR A O 1
ATOM 651 N N . LYS A 1 83 ? -3.854 -10.389 -5.721 1.00 92.06 83 LYS A N 1
ATOM 652 C CA . LYS A 1 83 ? -4.940 -10.181 -6.679 1.00 92.06 83 LYS A CA 1
ATOM 653 C C . LYS A 1 83 ? -6.003 -9.233 -6.107 1.00 92.06 83 LYS A C 1
ATOM 655 O O . LYS A 1 83 ? -6.582 -9.501 -5.059 1.00 92.06 83 LYS A O 1
ATOM 660 N N . GLY A 1 84 ? -6.304 -8.173 -6.856 1.00 92.25 84 GLY A N 1
ATOM 661 C CA . GLY A 1 84 ? -7.291 -7.149 -6.490 1.00 92.25 84 GLY A CA 1
ATOM 662 C C . GLY A 1 84 ? -6.675 -5.811 -6.082 1.00 92.25 84 GLY A C 1
ATOM 663 O O . GLY A 1 84 ? -7.361 -4.802 -6.169 1.00 92.25 84 GLY A O 1
ATOM 664 N N . ILE A 1 85 ? -5.384 -5.783 -5.737 1.00 96.44 85 ILE A N 1
ATOM 665 C CA . ILE A 1 85 ? -4.623 -4.555 -5.477 1.00 96.44 85 ILE A CA 1
ATOM 666 C C . ILE A 1 85 ? -3.532 -4.392 -6.541 1.00 96.44 85 ILE A C 1
ATOM 668 O O . ILE A 1 85 ? -2.501 -5.056 -6.524 1.00 96.44 85 ILE A O 1
ATOM 672 N N . THR A 1 86 ? -3.791 -3.555 -7.537 1.00 93.94 86 THR A N 1
ATOM 673 C CA . THR A 1 86 ? -2.943 -3.410 -8.723 1.00 93.94 86 THR A CA 1
ATOM 674 C C . THR A 1 86 ? -1.668 -2.625 -8.428 1.00 93.94 86 THR A C 1
ATOM 676 O O . THR A 1 86 ? -0.591 -3.006 -8.889 1.00 93.94 86 THR A O 1
ATOM 679 N N . LEU A 1 87 ? -1.756 -1.528 -7.674 1.00 95.44 87 LEU A N 1
ATOM 680 C CA . LEU A 1 87 ? -0.607 -0.658 -7.412 1.00 95.44 87 LEU A CA 1
ATOM 681 C C . LEU A 1 87 ? 0.320 -1.270 -6.354 1.00 95.44 87 LEU A C 1
ATOM 683 O O . LEU A 1 87 ? 1.484 -1.566 -6.617 1.00 95.44 87 LEU A O 1
ATOM 687 N N . LEU A 1 88 ? -0.211 -1.507 -5.160 1.00 97.25 88 LEU A N 1
ATOM 688 C CA . LEU A 1 88 ? 0.467 -2.143 -4.041 1.00 97.25 88 LEU A CA 1
ATOM 689 C C . LEU A 1 88 ? 0.890 -3.566 -4.387 1.00 97.25 88 LEU A C 1
ATOM 691 O O . LEU A 1 88 ? 1.985 -3.968 -4.014 1.00 97.25 88 LEU A O 1
ATOM 695 N N . GLY A 1 89 ? 0.084 -4.313 -5.147 1.00 97.19 89 GLY A N 1
ATOM 696 C CA . GLY A 1 89 ? 0.476 -5.642 -5.615 1.00 97.19 89 GLY A CA 1
ATOM 697 C C . GLY A 1 89 ? 1.738 -5.607 -6.476 1.00 97.19 89 GLY A C 1
ATOM 698 O O . GLY A 1 89 ? 2.612 -6.459 -6.299 1.00 97.19 89 GLY A O 1
ATOM 699 N N . GLN A 1 90 ? 1.892 -4.602 -7.347 1.00 95.94 90 GLN A N 1
ATOM 700 C CA . GLN A 1 90 ? 3.145 -4.394 -8.081 1.00 95.94 90 GLN A CA 1
ATOM 701 C C . GLN A 1 90 ? 4.296 -4.040 -7.141 1.00 95.94 90 GLN A C 1
ATOM 703 O O . GLN A 1 90 ? 5.363 -4.634 -7.269 1.00 95.94 90 GLN A O 1
ATOM 708 N N . PHE A 1 91 ? 4.089 -3.140 -6.174 1.00 96.94 91 PHE A N 1
ATOM 709 C CA . PHE A 1 91 ? 5.118 -2.790 -5.188 1.00 96.94 91 PHE A CA 1
ATOM 710 C C . PHE A 1 91 ? 5.588 -3.993 -4.376 1.00 96.94 91 PHE A C 1
ATOM 712 O O . PHE A 1 91 ? 6.787 -4.250 -4.311 1.00 96.94 91 PHE A O 1
ATOM 719 N N . PHE A 1 92 ? 4.665 -4.755 -3.795 1.00 97.56 92 PHE A N 1
ATOM 720 C CA . PHE A 1 92 ? 4.993 -5.912 -2.968 1.00 97.56 92 PHE A CA 1
ATOM 721 C C . PHE A 1 92 ? 5.683 -7.008 -3.788 1.00 97.56 92 PHE A C 1
ATOM 723 O O . PHE A 1 92 ? 6.677 -7.590 -3.353 1.00 97.56 92 PHE A O 1
ATOM 730 N N . THR A 1 93 ? 5.223 -7.253 -5.018 1.00 96.25 93 THR A N 1
ATOM 731 C CA . THR A 1 93 ? 5.873 -8.218 -5.919 1.00 96.25 93 THR A CA 1
ATOM 732 C C . THR A 1 93 ? 7.272 -7.749 -6.312 1.00 96.25 93 THR A C 1
ATOM 734 O O . THR A 1 93 ? 8.235 -8.504 -6.199 1.00 96.25 93 THR A O 1
ATOM 737 N N . ALA A 1 94 ? 7.416 -6.489 -6.724 1.00 95.62 94 ALA A N 1
ATOM 738 C CA . ALA A 1 94 ? 8.694 -5.918 -7.127 1.00 95.62 94 ALA A CA 1
ATOM 739 C C . ALA A 1 94 ? 9.703 -5.865 -5.979 1.00 95.62 94 ALA A C 1
ATOM 741 O O . ALA A 1 94 ? 10.879 -6.146 -6.198 1.00 95.62 94 ALA A O 1
ATOM 742 N N . TYR A 1 95 ? 9.258 -5.553 -4.761 1.00 96.31 95 TYR A N 1
ATOM 743 C CA . TYR A 1 95 ? 10.121 -5.511 -3.584 1.00 96.31 95 TYR A CA 1
ATOM 744 C C . TYR A 1 95 ? 10.736 -6.884 -3.293 1.00 96.31 95 TYR A C 1
ATOM 746 O O . TYR A 1 95 ? 11.944 -6.987 -3.089 1.00 96.31 95 TYR A O 1
ATOM 754 N N . ASN A 1 96 ? 9.940 -7.951 -3.417 1.00 94.62 96 ASN A N 1
ATOM 755 C CA . ASN A 1 96 ? 10.412 -9.335 -3.312 1.00 94.62 96 ASN A CA 1
ATOM 756 C C . ASN A 1 96 ? 11.388 -9.737 -4.438 1.00 94.62 96 ASN A C 1
ATOM 758 O O . ASN A 1 96 ? 12.181 -10.663 -4.271 1.00 94.62 96 ASN A O 1
ATOM 762 N N . CYS A 1 97 ? 11.367 -9.028 -5.569 1.00 93.31 97 CYS A N 1
ATOM 763 C CA . CYS A 1 97 ? 12.293 -9.215 -6.687 1.00 93.31 97 CYS A CA 1
ATOM 764 C C . CYS A 1 97 ? 13.592 -8.402 -6.572 1.00 93.31 97 CYS A C 1
ATOM 766 O O . CYS A 1 97 ? 14.547 -8.668 -7.303 1.00 93.31 97 CYS A O 1
ATOM 768 N N . GLY A 1 98 ? 13.640 -7.421 -5.668 1.00 93.06 98 GLY A N 1
ATOM 769 C CA . GLY A 1 98 ? 14.799 -6.569 -5.425 1.00 93.06 98 GLY A CA 1
ATOM 770 C C . GLY A 1 98 ? 14.708 -5.162 -6.039 1.00 93.06 98 GLY A C 1
ATOM 771 O O . GLY A 1 98 ? 13.798 -4.840 -6.810 1.00 93.06 98 GLY A O 1
ATOM 772 N N . PRO A 1 99 ? 15.682 -4.290 -5.716 1.00 91.62 99 PRO A N 1
ATOM 773 C CA . PRO A 1 99 ? 15.589 -2.844 -5.938 1.00 91.62 99 PRO A CA 1
ATOM 774 C C . PRO A 1 99 ? 15.485 -2.449 -7.415 1.00 91.62 99 PRO A C 1
ATOM 776 O O . PRO A 1 99 ? 14.789 -1.494 -7.745 1.00 91.62 99 PRO A O 1
ATOM 779 N N . THR A 1 100 ? 16.116 -3.207 -8.317 1.00 92.44 100 THR A N 1
ATOM 780 C CA . THR A 1 100 ? 16.036 -2.962 -9.766 1.00 92.44 100 THR A CA 1
ATOM 781 C C . THR A 1 100 ? 14.612 -3.088 -10.299 1.00 92.44 100 THR A C 1
ATOM 783 O O . THR A 1 100 ? 14.245 -2.399 -11.244 1.00 92.44 100 THR A O 1
ATOM 786 N N . ARG A 1 101 ? 13.796 -3.978 -9.724 1.00 93.50 101 ARG A N 1
ATOM 787 C CA . ARG A 1 101 ? 12.410 -4.142 -10.164 1.00 93.50 101 ARG A CA 1
ATOM 788 C C . ARG A 1 101 ? 11.543 -2.996 -9.659 1.00 93.50 101 ARG A C 1
ATOM 790 O O . ARG A 1 101 ? 10.751 -2.457 -10.422 1.00 93.50 101 ARG A O 1
ATOM 797 N N . VAL A 1 102 ? 11.749 -2.606 -8.404 1.00 95.56 102 VAL A N 1
ATOM 798 C CA . VAL A 1 102 ? 11.062 -1.481 -7.760 1.00 95.56 102 VAL A CA 1
ATOM 799 C C . VAL A 1 102 ? 11.315 -0.169 -8.505 1.00 95.56 102 VAL A C 1
ATOM 801 O O . VAL A 1 102 ? 10.369 0.570 -8.753 1.00 95.56 102 VAL A O 1
ATOM 804 N N . SER A 1 103 ? 12.555 0.098 -8.927 1.00 95.38 103 SER A N 1
ATOM 805 C CA . SER A 1 103 ? 12.915 1.345 -9.619 1.00 95.38 103 SER A CA 1
ATOM 806 C C . SER A 1 103 ? 12.244 1.536 -10.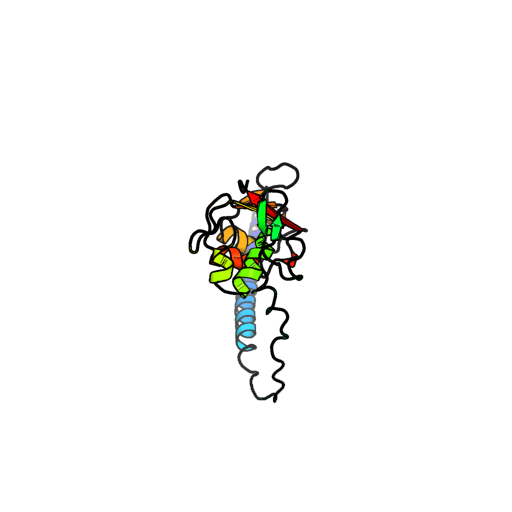980 1.00 95.38 103 SER A C 1
ATOM 808 O O . SER A 1 103 ? 12.296 2.630 -11.527 1.00 95.38 103 SER A O 1
ATOM 810 N N . ASN A 1 104 ? 11.656 0.481 -11.548 1.00 93.94 104 ASN A N 1
ATOM 811 C CA . ASN A 1 104 ? 10.944 0.563 -12.820 1.00 93.94 104 ASN A CA 1
ATOM 812 C C . ASN A 1 104 ? 9.450 0.855 -12.643 1.00 93.94 104 ASN A C 1
ATOM 814 O O . ASN A 1 104 ? 8.763 1.083 -13.635 1.00 93.94 104 ASN A O 1
ATOM 818 N N . ILE A 1 105 ? 8.927 0.824 -11.412 1.00 94.50 105 ILE A N 1
ATOM 819 C CA . ILE A 1 105 ? 7.522 1.146 -11.164 1.00 94.50 105 ILE A CA 1
ATOM 820 C C . ILE A 1 105 ? 7.290 2.627 -11.474 1.00 94.50 105 ILE A C 1
ATOM 822 O O . ILE A 1 105 ? 8.040 3.502 -11.043 1.00 94.50 105 ILE A O 1
ATOM 826 N N . PHE A 1 106 ? 6.222 2.910 -12.217 1.00 93.25 106 PHE A N 1
ATOM 827 C CA . PHE A 1 106 ? 5.823 4.274 -12.539 1.00 93.25 106 PHE A CA 1
ATOM 828 C C . PHE A 1 106 ? 5.617 5.113 -11.270 1.00 93.25 106 PHE A C 1
ATOM 830 O O . PHE A 1 106 ? 4.939 4.674 -10.345 1.00 93.25 106 PHE A O 1
ATOM 837 N N . GLY A 1 107 ? 6.180 6.323 -11.237 1.00 93.94 107 GLY A N 1
ATOM 838 C CA . GLY A 1 107 ? 6.153 7.199 -10.061 1.00 93.94 107 GLY A CA 1
ATOM 839 C C . GLY A 1 107 ? 7.247 6.913 -9.027 1.00 93.94 107 GLY A C 1
ATOM 840 O O . GLY A 1 107 ? 7.253 7.546 -7.977 1.00 93.94 107 GLY A O 1
ATOM 841 N N . VAL A 1 108 ? 8.166 5.976 -9.282 1.00 96.38 108 VAL A N 1
ATOM 842 C CA . VAL A 1 108 ? 9.342 5.768 -8.425 1.00 96.38 108 VAL A CA 1
ATOM 843 C C . VAL A 1 108 ? 10.513 6.633 -8.888 1.00 96.38 108 VAL A C 1
ATOM 845 O O . VAL A 1 108 ? 10.961 6.548 -10.029 1.00 96.38 108 VAL A O 1
ATOM 848 N N . GLU A 1 109 ? 11.053 7.423 -7.962 1.00 96.88 109 GLU A N 1
ATOM 849 C CA . GLU A 1 109 ? 12.273 8.212 -8.117 1.00 96.88 109 GLU A CA 1
ATOM 850 C C . GLU A 1 109 ? 13.254 7.852 -6.990 1.00 96.88 109 GLU A C 1
ATOM 852 O O . GLU A 1 109 ? 13.126 8.300 -5.850 1.00 96.88 109 GLU A O 1
ATOM 857 N N . GLY A 1 110 ? 14.245 7.009 -7.294 1.00 96.00 110 GLY A N 1
ATOM 858 C CA . GLY A 1 110 ? 15.180 6.508 -6.282 1.00 96.00 110 GLY A CA 1
ATOM 859 C C . GLY A 1 110 ? 14.491 5.574 -5.281 1.00 96.00 110 GLY A C 1
ATOM 860 O O . GLY A 1 110 ? 13.999 4.517 -5.667 1.00 96.00 110 GLY A O 1
ATOM 861 N N . ASP A 1 111 ? 14.485 5.947 -4.001 1.00 96.56 111 ASP A N 1
ATOM 862 C CA . ASP A 1 111 ? 13.819 5.225 -2.907 1.00 96.56 111 ASP A CA 1
ATOM 863 C C . ASP A 1 111 ? 12.441 5.808 -2.541 1.00 96.56 111 ASP A C 1
ATOM 865 O O . ASP A 1 111 ? 11.840 5.403 -1.541 1.00 96.56 111 ASP A O 1
ATOM 869 N N . ILE A 1 112 ? 11.929 6.748 -3.342 1.00 97.94 112 ILE A N 1
ATOM 870 C CA . ILE A 1 112 ? 10.685 7.479 -3.089 1.00 97.94 112 ILE A CA 1
ATOM 871 C C . ILE A 1 112 ? 9.651 7.138 -4.164 1.00 97.94 112 ILE A C 1
ATOM 873 O O . ILE A 1 112 ? 9.945 7.155 -5.356 1.00 97.94 112 ILE A O 1
ATOM 877 N N . TYR A 1 113 ? 8.420 6.878 -3.739 1.00 97.38 113 TYR A N 1
ATOM 878 C CA . TYR A 1 113 ? 7.237 6.919 -4.586 1.00 97.38 113 TYR A CA 1
ATOM 879 C C . TYR A 1 113 ? 6.614 8.313 -4.514 1.00 97.38 113 TYR A C 1
ATOM 881 O O . TYR A 1 113 ? 6.345 8.811 -3.421 1.00 97.38 113 TYR A O 1
ATOM 889 N N . THR A 1 114 ? 6.432 8.965 -5.658 1.00 97.00 114 THR A N 1
ATOM 890 C CA . THR A 1 114 ? 6.107 10.398 -5.735 1.00 97.00 114 THR A CA 1
ATOM 891 C C . THR A 1 114 ? 4.625 10.695 -5.934 1.00 97.00 114 THR A C 1
ATOM 893 O O . THR A 1 114 ? 4.211 11.837 -5.739 1.00 97.00 114 THR A O 1
ATOM 896 N N . LEU A 1 115 ? 3.828 9.693 -6.301 1.00 95.94 115 LEU A N 1
ATOM 897 C CA . LEU A 1 115 ? 2.400 9.847 -6.572 1.00 95.94 115 LEU A CA 1
ATOM 898 C C . LEU A 1 115 ? 1.570 9.556 -5.321 1.00 95.94 115 LEU A C 1
ATOM 900 O O . LEU A 1 115 ? 2.019 8.869 -4.402 1.00 95.94 115 LEU A O 1
ATOM 904 N N . GLY A 1 116 ? 0.338 10.063 -5.296 1.00 96.25 116 GLY A N 1
ATOM 905 C CA . GLY A 1 116 ? -0.580 9.741 -4.211 1.00 96.25 116 GLY A CA 1
ATOM 906 C C . GLY A 1 116 ? -1.115 8.311 -4.318 1.00 96.25 116 GLY A C 1
ATOM 907 O O . GLY A 1 116 ? -1.141 7.718 -5.397 1.00 96.25 116 GLY A O 1
ATOM 908 N N . 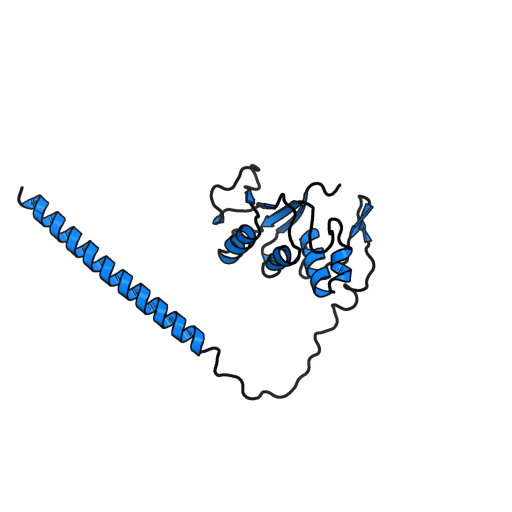VAL A 1 117 ? -1.561 7.756 -3.195 1.00 97.12 117 VAL A N 1
ATOM 909 C CA . VAL A 1 117 ? -2.089 6.390 -3.087 1.00 97.12 117 VAL A CA 1
ATOM 910 C C . VAL A 1 117 ? -3.465 6.429 -2.445 1.00 97.12 117 VAL A C 1
ATOM 912 O O . VAL A 1 117 ? -3.637 6.986 -1.363 1.00 97.12 117 VAL A O 1
ATOM 915 N N . THR A 1 118 ? -4.437 5.772 -3.067 1.00 97.19 118 THR A N 1
ATOM 916 C CA . THR A 1 118 ? -5.725 5.449 -2.452 1.00 97.19 118 THR A CA 1
ATOM 917 C C . THR A 1 118 ? -5.823 3.950 -2.216 1.00 97.19 118 THR A C 1
ATOM 919 O O . THR A 1 118 ? -5.497 3.162 -3.096 1.00 97.19 118 THR A O 1
ATOM 922 N N . ILE A 1 119 ? -6.317 3.545 -1.046 1.00 97.38 119 ILE A N 1
ATOM 923 C CA . ILE A 1 119 ? -6.574 2.139 -0.715 1.00 97.38 119 ILE A CA 1
ATOM 924 C C . ILE A 1 119 ? -7.993 2.021 -0.168 1.00 97.38 119 ILE A C 1
ATOM 926 O O . ILE A 1 119 ? -8.374 2.735 0.765 1.00 97.38 119 ILE A O 1
ATOM 930 N N . TRP A 1 120 ? -8.768 1.096 -0.726 1.00 96.38 120 TRP A N 1
ATOM 931 C CA . TRP A 1 120 ? -10.078 0.705 -0.218 1.00 96.38 120 TRP A CA 1
ATOM 932 C C . TRP A 1 120 ? -9.947 -0.552 0.637 1.00 96.38 120 TRP A C 1
ATOM 934 O O . TRP A 1 120 ? -9.269 -1.510 0.265 1.00 96.38 120 TRP A O 1
ATOM 944 N N . LEU A 1 121 ? -10.597 -0.550 1.798 1.00 95.44 121 LEU A N 1
ATOM 945 C CA . LEU A 1 121 ? -10.553 -1.641 2.767 1.00 95.44 121 LEU A CA 1
ATOM 946 C C . LEU A 1 121 ? -11.826 -2.486 2.663 1.00 95.44 121 LEU A C 1
ATOM 948 O O . LEU A 1 121 ? -12.931 -1.943 2.681 1.00 95.44 121 LEU A O 1
ATOM 952 N N . LYS A 1 122 ? -11.682 -3.818 2.670 1.00 93.56 122 LYS A N 1
ATOM 953 C CA . LYS A 1 122 ? -12.815 -4.769 2.629 1.00 93.56 122 LYS A CA 1
ATOM 954 C C . LYS A 1 122 ? -13.754 -4.640 3.834 1.00 93.56 122 LYS A C 1
ATOM 956 O O . LYS A 1 122 ? -14.901 -5.083 3.794 1.00 93.56 122 LYS A O 1
ATOM 961 N N . GLY A 1 123 ? -13.266 -4.079 4.937 1.00 90.12 123 GLY A N 1
ATOM 962 C CA . GLY A 1 123 ? -13.999 -3.967 6.189 1.00 90.12 123 GLY A CA 1
ATOM 963 C C . GLY A 1 123 ? -13.271 -3.107 7.214 1.00 90.12 123 GLY A C 1
ATOM 964 O O . GLY A 1 123 ? -12.392 -2.322 6.873 1.00 90.12 123 GLY A O 1
ATOM 965 N N . GLN A 1 124 ? -13.660 -3.268 8.478 1.00 90.56 124 GLN A N 1
ATOM 966 C CA . GLN A 1 124 ? -13.046 -2.560 9.595 1.00 90.56 124 GLN A CA 1
ATOM 967 C C . GLN A 1 124 ? -11.567 -2.967 9.748 1.00 90.56 124 GLN A C 1
ATOM 969 O O . GLN A 1 124 ? -11.290 -4.161 9.904 1.00 90.56 124 GLN A O 1
ATOM 974 N N . PRO A 1 125 ? -10.620 -2.010 9.735 1.00 93.56 125 PRO A N 1
ATOM 975 C CA . PRO A 1 125 ? -9.211 -2.316 9.938 1.00 93.56 125 PRO A CA 1
ATOM 976 C C . PRO A 1 125 ? -8.935 -2.752 11.381 1.00 93.56 125 PRO A C 1
ATOM 978 O O . PRO A 1 125 ? -9.591 -2.314 12.330 1.00 93.56 125 PRO A O 1
ATOM 981 N N . SER A 1 126 ? -7.925 -3.607 11.550 1.00 94.69 126 SER A N 1
ATOM 982 C CA . SER A 1 126 ? -7.382 -3.923 12.871 1.00 94.69 126 SER A CA 1
ATOM 983 C C . SER A 1 126 ? -6.640 -2.716 13.453 1.00 94.69 126 SER A C 1
ATOM 985 O O . SER A 1 126 ? -6.164 -1.853 12.715 1.00 94.69 126 SER A O 1
ATOM 987 N N . GLN A 1 127 ? -6.477 -2.678 14.777 1.00 94.25 127 GLN A N 1
ATOM 988 C CA . GLN A 1 127 ? -5.715 -1.616 15.444 1.00 94.25 127 GLN A CA 1
ATOM 989 C C . GLN A 1 127 ? -4.276 -1.507 14.904 1.00 94.25 127 GLN A C 1
ATOM 991 O O . GLN A 1 127 ? -3.787 -0.408 14.669 1.00 94.25 127 GLN A O 1
ATOM 996 N N . SER A 1 128 ? -3.637 -2.645 14.619 1.00 96.94 128 SER A N 1
ATOM 997 C CA . SER A 1 128 ? -2.285 -2.695 14.047 1.00 96.94 128 SER A CA 1
ATOM 998 C C . SER A 1 128 ? -2.222 -2.082 12.643 1.00 96.94 128 SER A C 1
ATOM 1000 O O . SER A 1 128 ? -1.289 -1.346 12.327 1.00 96.94 128 SER A O 1
ATOM 1002 N N . LEU A 1 129 ? -3.233 -2.337 11.801 1.00 96.69 129 LEU A N 1
ATOM 1003 C CA . LEU A 1 129 ? -3.329 -1.718 10.477 1.00 96.69 129 LEU A CA 1
ATOM 1004 C C . LEU A 1 129 ? -3.551 -0.203 10.593 1.00 96.69 129 LEU A C 1
ATOM 1006 O O . LEU A 1 129 ? -2.900 0.552 9.874 1.00 96.69 129 LEU A O 1
ATOM 1010 N N . ILE A 1 130 ? -4.407 0.237 11.525 1.00 96.06 130 ILE A N 1
ATOM 1011 C CA . ILE A 1 130 ? -4.633 1.663 11.812 1.00 96.06 130 ILE A CA 1
ATOM 1012 C C . ILE A 1 130 ? -3.326 2.360 12.171 1.00 96.06 130 ILE A C 1
ATOM 1014 O O . ILE A 1 130 ? -2.952 3.348 11.545 1.00 96.06 130 ILE A O 1
ATOM 1018 N N . GLU A 1 131 ? -2.605 1.820 13.146 1.00 96.50 131 GLU A N 1
ATOM 1019 C CA . GLU A 1 131 ? -1.327 2.375 13.589 1.00 96.50 131 GLU A CA 1
ATOM 1020 C C . GLU A 1 131 ? -0.303 2.406 12.453 1.00 96.50 131 GLU A C 1
ATOM 1022 O O . GLU A 1 131 ? 0.401 3.402 12.287 1.00 96.50 131 GLU A O 1
ATOM 1027 N N . THR A 1 132 ? -0.273 1.357 11.625 1.00 98.00 132 THR A N 1
ATOM 1028 C CA . THR A 1 132 ? 0.641 1.272 10.484 1.00 98.00 132 THR A CA 1
ATOM 1029 C C . THR A 1 132 ? 0.352 2.375 9.468 1.00 98.00 132 THR A C 1
ATOM 1031 O O . THR A 1 132 ? 1.241 3.183 9.202 1.00 98.00 132 THR A O 1
ATOM 1034 N N . TYR A 1 133 ? -0.872 2.479 8.931 1.00 96.69 133 TYR A N 1
ATOM 1035 C CA . TYR A 1 133 ? -1.151 3.483 7.896 1.00 96.69 133 TYR A CA 1
ATOM 1036 C C . TYR A 1 133 ? -1.035 4.919 8.431 1.00 96.69 133 TYR A C 1
ATOM 1038 O O . TYR A 1 133 ? -0.572 5.801 7.708 1.00 96.69 133 TYR A O 1
ATOM 1046 N N . LEU A 1 134 ? -1.385 5.162 9.700 1.00 96.00 134 LEU A N 1
ATOM 1047 C CA . LEU A 1 134 ? -1.211 6.477 10.322 1.00 96.00 134 LEU A CA 1
ATOM 1048 C C . LEU A 1 134 ? 0.269 6.831 10.481 1.00 96.00 134 LEU A C 1
ATOM 1050 O O . LEU A 1 134 ? 0.652 7.963 10.201 1.00 96.00 134 LEU A O 1
ATOM 1054 N N . SER A 1 135 ? 1.109 5.872 10.889 1.00 97.31 135 SER A N 1
ATOM 1055 C CA . SER A 1 135 ? 2.557 6.094 11.018 1.00 97.31 135 SER A CA 1
ATOM 1056 C C . SER A 1 135 ? 3.226 6.425 9.683 1.00 97.31 135 SER A C 1
ATOM 1058 O O . SER A 1 135 ? 4.207 7.164 9.650 1.00 97.31 135 SER A O 1
ATOM 1060 N N . ILE A 1 136 ? 2.654 5.914 8.593 1.00 97.75 136 ILE A N 1
ATOM 1061 C CA . ILE A 1 136 ? 3.094 6.163 7.227 1.00 97.75 136 ILE A CA 1
ATOM 1062 C C . ILE A 1 136 ? 2.656 7.558 6.734 1.00 97.75 136 ILE A C 1
ATOM 1064 O O . ILE A 1 136 ? 3.332 8.162 5.903 1.00 97.75 136 ILE A O 1
ATOM 1068 N N . GLY A 1 137 ? 1.546 8.086 7.258 1.00 97.00 137 GLY A N 1
ATOM 1069 C CA . GLY A 1 137 ? 0.991 9.394 6.891 1.00 97.00 137 GLY A CA 1
ATOM 1070 C C . GLY A 1 137 ? -0.304 9.339 6.075 1.00 97.00 137 GLY A C 1
ATOM 1071 O O . GLY A 1 137 ? -0.715 10.359 5.524 1.00 97.00 137 GLY A O 1
ATOM 1072 N N . PHE A 1 138 ? -0.964 8.179 5.992 1.00 96.94 138 PHE A N 1
ATOM 1073 C CA . PHE A 1 138 ? -2.281 8.078 5.365 1.00 96.94 138 PHE A CA 1
ATOM 1074 C C . PHE A 1 138 ? -3.352 8.782 6.203 1.00 96.94 138 PHE A C 1
ATOM 1076 O O . PHE A 1 138 ? -3.428 8.632 7.424 1.00 96.94 138 PHE A O 1
ATOM 1083 N N . ASN A 1 139 ? -4.253 9.466 5.509 1.00 94.88 139 ASN A N 1
ATOM 1084 C CA . ASN A 1 139 ? -5.473 10.039 6.053 1.00 94.88 139 ASN A CA 1
ATOM 1085 C C . ASN A 1 139 ? -6.661 9.117 5.769 1.00 94.88 139 ASN A C 1
ATOM 1087 O O . ASN A 1 139 ? -6.724 8.450 4.737 1.00 94.88 139 ASN A O 1
ATOM 1091 N N . CYS A 1 140 ? -7.629 9.087 6.679 1.00 93.75 140 CYS A N 1
ATOM 1092 C CA . CYS A 1 140 ?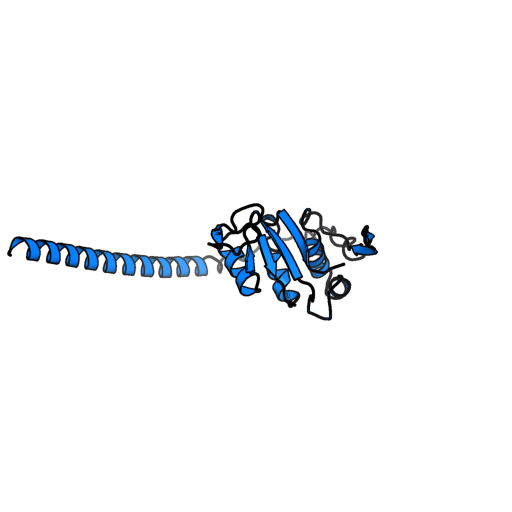 -8.826 8.265 6.544 1.00 93.75 140 CYS A CA 1
ATOM 1093 C C . CYS A 1 140 ? -9.992 9.062 5.941 1.00 93.75 140 CYS A C 1
ATOM 1095 O O . CYS A 1 140 ? -10.255 10.204 6.324 1.00 93.75 140 CYS A O 1
ATOM 1097 N N . TYR A 1 141 ? -10.716 8.433 5.015 1.00 89.56 141 TYR A N 1
ATOM 1098 C CA . TYR A 1 141 ? -11.881 8.994 4.339 1.00 89.56 141 TYR A CA 1
ATOM 1099 C C . TYR A 1 141 ? -13.053 8.008 4.334 1.00 89.56 141 TYR A C 1
ATOM 1101 O O . TYR A 1 141 ? -12.908 6.789 4.210 1.00 89.56 141 TYR A O 1
ATOM 1109 N N . ASP A 1 142 ? -14.259 8.545 4.470 1.00 84.06 142 ASP A N 1
ATOM 1110 C CA . ASP A 1 142 ? -15.488 7.794 4.277 1.00 84.06 142 ASP A CA 1
ATOM 1111 C C . ASP A 1 142 ? -15.702 7.561 2.775 1.00 84.06 142 ASP A C 1
ATOM 1113 O O . ASP A 1 142 ? -15.783 8.502 1.985 1.00 84.06 142 ASP A O 1
ATOM 1117 N N . ALA A 1 143 ? -15.785 6.292 2.372 1.00 77.50 143 ALA A N 1
ATOM 1118 C CA . ALA A 1 143 ? -15.842 5.914 0.962 1.00 77.50 143 ALA A CA 1
ATOM 1119 C C . ALA A 1 143 ? -17.089 6.447 0.229 1.00 77.50 143 ALA A C 1
ATOM 1121 O O . ALA A 1 143 ? -17.033 6.646 -0.980 1.00 77.50 143 ALA A O 1
ATOM 1122 N N . ASN A 1 144 ? -18.197 6.690 0.941 1.00 78.44 144 ASN A N 1
ATOM 1123 C CA . ASN A 1 144 ? -19.459 7.117 0.332 1.00 78.44 144 ASN A CA 1
ATOM 1124 C C . ASN A 1 144 ? -19.557 8.639 0.199 1.00 78.44 144 ASN A C 1
ATOM 1126 O O . ASN A 1 144 ? -20.150 9.144 -0.749 1.00 78.44 144 ASN A O 1
ATOM 1130 N N . SER A 1 145 ? -19.019 9.369 1.173 1.00 81.56 145 SER A N 1
ATOM 1131 C CA . SER A 1 145 ? -19.132 10.828 1.251 1.00 81.56 145 SER A CA 1
ATOM 1132 C C . SER A 1 145 ? -17.871 11.565 0.811 1.00 81.56 145 SER A C 1
ATOM 1134 O O . SER A 1 145 ? -17.942 12.762 0.548 1.00 81.56 145 SER A O 1
ATOM 1136 N N . GLY A 1 146 ? -16.719 10.889 0.763 1.00 78.56 146 GLY A N 1
ATOM 1137 C CA . GLY A 1 146 ? -15.421 11.524 0.531 1.00 78.56 146 GLY A CA 1
ATOM 1138 C C . GLY A 1 146 ? -14.994 12.472 1.657 1.00 78.56 146 GLY A C 1
ATOM 1139 O O . GLY A 1 146 ? -14.004 13.182 1.513 1.00 78.56 146 GLY A O 1
ATOM 1140 N N . ALA A 1 147 ? -15.730 12.507 2.772 1.00 83.00 147 ALA A N 1
ATOM 1141 C CA . ALA A 1 147 ? -15.377 13.297 3.940 1.00 83.00 147 ALA A CA 1
ATOM 1142 C C . ALA A 1 147 ? -14.312 12.568 4.779 1.00 83.00 147 ALA A C 1
ATOM 1144 O O . ALA A 1 147 ? -14.277 11.335 4.764 1.00 83.00 147 ALA A O 1
ATOM 1145 N N . PRO A 1 148 ? -13.483 13.289 5.554 1.00 87.12 148 PRO A N 1
ATOM 1146 C CA . PRO A 1 148 ? -12.610 12.665 6.544 1.00 87.12 148 PRO A CA 1
ATOM 1147 C C . PRO A 1 148 ? -13.404 11.755 7.490 1.00 87.12 148 PRO A C 1
ATOM 1149 O O . PRO A 1 148 ? -14.536 12.087 7.869 1.00 87.12 148 PRO A O 1
ATOM 1152 N N . CYS A 1 149 ? -12.846 10.606 7.881 1.00 85.81 149 CYS A N 1
ATOM 1153 C CA . CYS A 1 149 ? -13.555 9.721 8.805 1.00 85.81 149 CYS A CA 1
ATOM 1154 C C . CYS A 1 149 ? -13.769 10.397 10.167 1.00 85.81 149 CYS A C 1
ATOM 1156 O O . CYS A 1 149 ? -12.935 11.152 10.659 1.00 85.81 149 CYS A O 1
ATOM 1158 N N . LYS A 1 150 ? -14.889 10.064 10.821 1.00 84.19 150 LYS A N 1
ATOM 1159 C CA . LYS A 1 150 ? -15.134 10.438 12.227 1.00 84.19 150 LYS A CA 1
ATOM 1160 C C . LYS A 1 150 ? -14.376 9.548 13.215 1.00 84.19 150 LYS A C 1
ATOM 1162 O O . LYS A 1 150 ? -14.242 9.912 14.377 1.00 84.19 150 LYS A O 1
ATOM 1167 N N . SER A 1 151 ? -13.986 8.355 12.768 1.00 83.62 151 SER A N 1
ATOM 1168 C CA . SER A 1 151 ? -13.218 7.371 13.521 1.00 83.62 151 SER A CA 1
ATOM 1169 C C . SER A 1 151 ? -12.494 6.439 12.557 1.00 83.62 151 SER A C 1
ATOM 1171 O O . SER A 1 151 ? -13.068 5.990 11.564 1.00 83.62 151 SER A O 1
ATOM 1173 N N . GLU A 1 152 ? -11.263 6.103 12.913 1.00 84.06 152 GLU A N 1
ATOM 1174 C CA . GLU A 1 152 ? -10.347 5.238 12.178 1.00 84.06 152 GLU A CA 1
ATOM 1175 C C . GLU A 1 152 ? -10.853 3.791 12.109 1.00 84.06 152 GLU A C 1
ATOM 1177 O O . GLU A 1 152 ? -10.651 3.099 11.113 1.00 84.06 152 GLU A O 1
ATOM 1182 N N . LEU A 1 153 ? -11.597 3.351 13.128 1.00 79.50 153 LEU A N 1
ATOM 1183 C CA . LEU A 1 153 ? -12.193 2.014 13.197 1.00 79.50 153 LEU A CA 1
ATOM 1184 C C . LEU A 1 153 ? -13.325 1.811 12.176 1.00 79.50 153 LEU A C 1
ATOM 1186 O O . LEU A 1 153 ? -13.655 0.678 11.844 1.00 79.50 153 LEU A O 1
ATOM 1190 N N . GLY A 1 154 ? -13.930 2.889 11.673 1.00 77.38 154 GLY A N 1
ATOM 1191 C CA . GLY A 1 154 ? -14.957 2.835 10.628 1.00 77.38 154 GLY A CA 1
ATOM 1192 C C . GLY A 1 154 ? -14.414 3.042 9.213 1.00 77.38 154 GLY A C 1
ATOM 1193 O O . GLY A 1 154 ? -15.205 3.134 8.273 1.00 77.38 154 GLY A O 1
ATOM 1194 N N . THR A 1 155 ? -13.094 3.172 9.057 1.00 83.06 155 THR A N 1
ATOM 1195 C CA . THR A 1 155 ? -12.465 3.565 7.793 1.00 83.06 155 THR A CA 1
ATOM 1196 C C . THR A 1 155 ? -12.674 2.511 6.717 1.00 83.06 155 THR A C 1
ATOM 1198 O O . THR A 1 155 ? -12.426 1.329 6.937 1.00 83.06 155 THR A O 1
ATOM 1201 N N . LYS A 1 156 ? -13.089 2.960 5.530 1.00 89.50 156 LYS A N 1
ATOM 1202 C CA . LYS A 1 156 ? -13.167 2.126 4.320 1.00 89.50 156 LYS A CA 1
ATOM 1203 C C . LYS A 1 156 ? -12.259 2.600 3.192 1.00 89.50 156 LYS A C 1
ATOM 1205 O O . LYS A 1 156 ? -12.073 1.868 2.229 1.00 89.50 156 LYS A O 1
ATOM 1210 N N . LYS A 1 157 ? -11.718 3.814 3.296 1.00 94.62 157 LYS A N 1
ATOM 1211 C CA . LYS A 1 157 ? -10.816 4.406 2.314 1.00 94.62 157 LYS A CA 1
ATOM 1212 C C . LYS A 1 157 ? -9.702 5.138 3.053 1.00 94.62 157 LYS A C 1
ATOM 1214 O O . LYS A 1 157 ? -9.989 5.948 3.931 1.00 94.62 157 LYS A O 1
ATOM 1219 N N . ILE A 1 158 ? -8.454 4.869 2.703 1.00 96.44 158 ILE A N 1
ATOM 1220 C CA . ILE A 1 158 ? -7.300 5.641 3.168 1.00 96.44 158 ILE A CA 1
ATOM 1221 C C . ILE A 1 158 ? -6.593 6.261 1.973 1.00 96.44 158 ILE A C 1
ATOM 1223 O O . ILE A 1 158 ? -6.560 5.673 0.893 1.00 96.44 158 ILE A O 1
ATOM 1227 N N . ILE A 1 159 ? -6.083 7.472 2.164 1.00 96.44 159 ILE A N 1
ATOM 1228 C CA . ILE A 1 159 ? -5.464 8.275 1.116 1.00 96.44 159 ILE A CA 1
ATOM 1229 C C . ILE A 1 159 ? -4.148 8.848 1.628 1.00 96.44 159 ILE A C 1
ATOM 1231 O O . ILE A 1 159 ? -4.088 9.398 2.728 1.00 96.44 159 ILE A O 1
ATOM 1235 N N . LEU A 1 160 ? -3.111 8.738 0.813 1.00 97.00 160 LEU A N 1
ATOM 1236 C CA . LEU A 1 160 ? -1.825 9.382 1.007 1.00 97.00 160 LEU A CA 1
ATOM 1237 C C . LEU A 1 160 ? -1.570 10.296 -0.190 1.00 97.00 160 LEU A C 1
ATOM 1239 O O . LEU A 1 160 ? -1.314 9.805 -1.280 1.00 97.00 160 LEU A O 1
ATOM 1243 N N . ASP A 1 161 ? -1.613 11.609 0.024 1.00 95.00 161 ASP A N 1
ATOM 1244 C CA . ASP A 1 161 ? -1.426 12.630 -1.023 1.00 95.00 161 ASP A CA 1
ATOM 1245 C C . ASP A 1 161 ? -0.008 13.233 -0.997 1.00 95.00 161 ASP A C 1
ATOM 1247 O O . ASP A 1 161 ? 0.193 14.414 -1.284 1.00 95.00 161 ASP A O 1
ATOM 1251 N N . ALA A 1 162 ? 0.986 12.453 -0.568 1.00 95.56 162 ALA A N 1
ATOM 1252 C CA . ALA A 1 162 ? 2.355 12.922 -0.395 1.00 95.56 162 ALA A CA 1
ATOM 1253 C C . ALA A 1 162 ? 3.375 11.868 -0.844 1.00 95.56 162 ALA A C 1
ATOM 1255 O O . ALA A 1 162 ? 3.113 10.671 -0.690 1.00 95.56 162 ALA A O 1
ATOM 1256 N N . PRO A 1 163 ? 4.560 12.297 -1.324 1.00 97.06 163 PRO A N 1
ATOM 1257 C CA . PRO A 1 163 ? 5.656 11.386 -1.600 1.00 97.06 163 PRO A CA 1
ATOM 1258 C C . PRO A 1 163 ? 6.049 10.576 -0.366 1.00 97.06 163 PRO A C 1
ATOM 1260 O O . PRO A 1 163 ? 6.072 11.088 0.757 1.00 97.06 163 PRO A O 1
ATOM 1263 N N . ILE A 1 164 ? 6.414 9.321 -0.589 1.00 97.44 164 ILE A N 1
ATOM 1264 C CA . ILE A 1 164 ? 6.667 8.352 0.469 1.00 97.44 164 ILE A CA 1
ATOM 1265 C C . ILE A 1 164 ? 7.867 7.480 0.146 1.00 97.44 164 ILE A C 1
ATOM 1267 O O . ILE A 1 164 ? 8.067 7.059 -0.989 1.00 97.44 164 ILE A O 1
ATOM 1271 N N . LYS A 1 165 ? 8.659 7.156 1.167 1.00 97.94 165 LYS A N 1
ATOM 1272 C CA . LYS A 1 165 ? 9.712 6.152 1.028 1.00 97.94 165 LYS A CA 1
ATOM 1273 C C . LYS A 1 165 ? 9.112 4.782 0.756 1.00 97.94 165 LYS A C 1
ATOM 1275 O O . LYS A 1 165 ? 8.223 4.340 1.479 1.00 97.94 165 LYS A O 1
ATOM 1280 N N . ILE A 1 166 ? 9.661 4.064 -0.213 1.00 97.25 166 ILE A N 1
ATOM 1281 C CA . ILE A 1 166 ? 9.163 2.735 -0.580 1.00 97.25 166 ILE A CA 1
ATOM 1282 C C . ILE A 1 166 ? 9.181 1.794 0.633 1.00 97.25 166 ILE A C 1
ATOM 1284 O O . ILE A 1 166 ? 8.206 1.091 0.86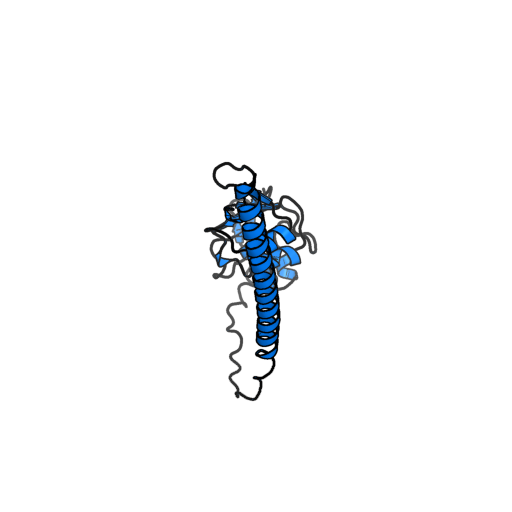6 1.00 97.25 166 ILE A O 1
ATOM 1288 N N . GLU A 1 167 ? 10.218 1.847 1.474 1.00 97.00 167 GLU A N 1
ATOM 1289 C CA . GLU A 1 167 ? 10.297 1.049 2.710 1.00 97.00 167 GLU A CA 1
ATOM 1290 C C . GLU A 1 167 ? 9.129 1.282 3.679 1.00 97.00 167 GLU A C 1
ATOM 1292 O O . GLU A 1 167 ? 8.724 0.360 4.381 1.00 97.00 167 GLU A O 1
ATOM 1297 N N . GLU A 1 168 ? 8.566 2.492 3.717 1.00 98.12 168 GLU A N 1
ATOM 1298 C CA . GLU A 1 168 ? 7.382 2.795 4.525 1.00 98.12 168 GLU A CA 1
ATOM 1299 C C . GLU A 1 168 ? 6.125 2.192 3.894 1.00 98.12 168 GLU A C 1
ATOM 1301 O O . GLU A 1 168 ? 5.312 1.589 4.591 1.00 98.12 168 GLU A O 1
ATOM 1306 N N . LEU A 1 169 ? 5.997 2.276 2.566 1.00 97.06 169 LEU A N 1
ATOM 1307 C CA . LEU A 1 169 ? 4.860 1.720 1.831 1.00 97.06 169 LEU A CA 1
ATOM 1308 C C . LEU A 1 169 ? 4.780 0.188 1.957 1.00 97.06 169 LEU A C 1
ATOM 1310 O O . LEU A 1 169 ? 3.695 -0.367 2.130 1.00 97.06 169 LEU A O 1
ATOM 1314 N N . ILE A 1 170 ? 5.925 -0.504 1.934 1.00 97.94 170 ILE A N 1
ATOM 1315 C CA . ILE A 1 170 ? 5.990 -1.972 2.042 1.00 97.94 170 ILE A CA 1
ATOM 1316 C C . ILE A 1 170 ? 5.540 -2.483 3.419 1.00 97.94 170 ILE A C 1
ATOM 1318 O O . ILE A 1 170 ? 5.077 -3.617 3.526 1.00 97.94 170 ILE A O 1
ATOM 1322 N N . LYS A 1 171 ? 5.530 -1.647 4.468 1.00 98.19 171 LYS A N 1
ATOM 1323 C CA . LYS A 1 171 ? 4.974 -2.027 5.784 1.00 98.19 171 LYS A CA 1
ATOM 1324 C C . LYS A 1 171 ? 3.488 -2.404 5.728 1.00 98.19 171 LYS A C 1
ATOM 1326 O O . LYS A 1 171 ? 2.987 -3.024 6.664 1.00 98.19 171 LYS A O 1
ATOM 1331 N N . LEU A 1 172 ? 2.783 -2.053 4.649 1.00 98.19 172 LEU A N 1
ATOM 1332 C CA . LEU A 1 172 ? 1.396 -2.452 4.408 1.00 98.19 172 LEU A CA 1
ATOM 1333 C C . LEU A 1 172 ? 1.242 -3.893 3.887 1.00 98.19 172 LEU A C 1
ATOM 1335 O O . LEU A 1 172 ? 0.141 -4.436 3.966 1.00 98.19 172 LEU A O 1
ATOM 1339 N N . GLU A 1 173 ? 2.307 -4.530 3.390 1.00 98.00 173 GLU A N 1
ATOM 1340 C CA . GLU A 1 173 ? 2.267 -5.872 2.785 1.00 98.00 173 GLU A CA 1
ATOM 1341 C C . GLU A 1 173 ? 1.613 -6.946 3.679 1.00 98.00 173 GLU A C 1
ATOM 1343 O O . GLU A 1 173 ? 0.767 -7.700 3.177 1.00 98.00 173 GLU A O 1
ATOM 1348 N N . PRO A 1 174 ? 1.899 -7.023 4.997 1.00 98.12 174 PRO A N 1
ATOM 1349 C CA . PRO A 1 174 ? 1.285 -8.028 5.868 1.00 98.12 174 PRO A CA 1
ATOM 1350 C C . PRO A 1 174 ? -0.241 -7.912 5.967 1.00 98.12 174 PRO A C 1
ATOM 1352 O O . PRO A 1 174 ? -0.901 -8.851 6.403 1.00 98.12 174 PRO A O 1
ATOM 1355 N N . TYR A 1 175 ? -0.810 -6.775 5.561 1.00 97.81 175 TYR A N 1
ATOM 1356 C CA . TYR A 1 175 ? -2.240 -6.496 5.628 1.00 97.81 175 TYR A CA 1
ATOM 1357 C C . TYR A 1 175 ? -2.943 -6.590 4.269 1.00 97.81 175 TYR A C 1
ATOM 1359 O O . TYR A 1 175 ? -4.116 -6.231 4.187 1.00 97.81 175 TYR A O 1
ATOM 1367 N N . HIS A 1 176 ? -2.278 -7.078 3.214 1.00 97.19 176 HIS A N 1
ATOM 1368 C CA . HIS A 1 176 ? -2.839 -7.113 1.855 1.00 97.19 176 HIS A CA 1
ATOM 1369 C C . HIS A 1 176 ? -4.213 -7.797 1.762 1.00 97.19 176 HIS A C 1
ATOM 1371 O O . HIS A 1 176 ? -5.057 -7.390 0.965 1.00 97.19 176 HIS A O 1
ATOM 1377 N N . GLU A 1 177 ? -4.491 -8.791 2.610 1.00 96.69 177 GLU A N 1
ATOM 1378 C CA . GLU A 1 177 ? -5.792 -9.465 2.644 1.00 96.69 177 GLU A CA 1
ATOM 1379 C C . GLU A 1 177 ? -6.952 -8.535 3.044 1.00 96.69 177 GLU A C 1
ATOM 1381 O O . GLU A 1 177 ? -8.093 -8.789 2.650 1.00 96.69 177 GLU A O 1
ATOM 1386 N N . PHE A 1 178 ? -6.679 -7.440 3.763 1.00 96.31 178 PHE A N 1
ATOM 1387 C CA . PHE A 1 178 ? -7.669 -6.435 4.164 1.00 96.31 178 PHE A CA 1
ATOM 1388 C C . PHE A 1 178 ? -7.996 -5.429 3.056 1.00 96.31 178 PHE A C 1
ATOM 1390 O O . PHE A 1 178 ? -8.976 -4.690 3.180 1.00 96.31 178 PHE A O 1
ATOM 1397 N N . PHE A 1 179 ? -7.211 -5.393 1.979 1.00 97.19 179 PHE A N 1
ATOM 1398 C CA . PHE A 1 179 ? -7.395 -4.440 0.891 1.00 97.19 179 PHE A CA 1
ATOM 1399 C C . PHE A 1 179 ? -8.348 -5.007 -0.160 1.00 97.19 179 PHE A C 1
ATOM 1401 O O . PHE A 1 179 ? -8.248 -6.165 -0.567 1.00 97.19 179 PHE A O 1
ATOM 1408 N N . GLU A 1 180 ? -9.325 -4.195 -0.549 1.00 96.50 180 GLU A N 1
ATOM 1409 C CA . GLU A 1 180 ? -10.315 -4.507 -1.580 1.00 96.50 180 GLU A CA 1
ATOM 1410 C C . GLU A 1 180 ? -9.819 -4.082 -2.957 1.00 96.50 180 GLU A C 1
ATOM 1412 O O . GLU A 1 180 ? -9.929 -4.844 -3.914 1.00 96.50 180 GLU A O 1
ATOM 1417 N N . ALA A 1 181 ? -9.272 -2.871 -3.020 1.00 96.81 181 ALA A N 1
ATOM 1418 C CA . ALA A 1 181 ? -8.750 -2.239 -4.215 1.00 96.81 181 ALA A CA 1
ATOM 1419 C C . ALA A 1 181 ? -7.749 -1.155 -3.816 1.00 96.81 181 ALA A C 1
ATOM 1421 O O . ALA A 1 181 ? -7.718 -0.700 -2.667 1.00 96.81 181 ALA A O 1
ATOM 1422 N N . ASP A 1 182 ? -6.968 -0.704 -4.780 1.00 96.69 182 ASP A N 1
ATOM 1423 C CA . ASP A 1 182 ? -6.079 0.437 -4.662 1.00 96.69 182 ASP A CA 1
ATOM 1424 C C . ASP A 1 182 ? -6.005 1.194 -5.987 1.00 96.69 182 ASP A C 1
ATOM 1426 O O . ASP A 1 182 ? -6.402 0.694 -7.041 1.00 96.69 182 ASP A O 1
ATOM 1430 N N . ASP A 1 183 ? -5.537 2.432 -5.908 1.00 94.50 183 ASP A N 1
ATOM 1431 C CA . ASP A 1 183 ? -5.292 3.258 -7.078 1.00 94.50 183 ASP A CA 1
ATOM 1432 C C . ASP A 1 183 ? -4.218 4.300 -6.771 1.00 94.50 183 ASP A C 1
ATOM 1434 O O . ASP A 1 183 ? -3.967 4.647 -5.611 1.00 94.50 183 ASP A O 1
ATOM 1438 N N . CYS A 1 184 ? -3.591 4.804 -7.822 1.00 92.94 184 CYS A N 1
ATOM 1439 C CA . CYS A 1 184 ? -2.713 5.958 -7.743 1.00 92.94 184 CYS A CA 1
ATOM 1440 C C . CYS A 1 184 ? -3.507 7.248 -7.977 1.00 92.94 184 CYS A C 1
ATOM 1442 O O . CYS A 1 184 ? -4.519 7.271 -8.672 1.00 92.94 184 CYS A O 1
ATOM 1444 N N . ILE A 1 185 ? -3.039 8.343 -7.392 1.00 91.88 185 ILE A N 1
ATOM 1445 C CA . ILE A 1 185 ? -3.605 9.680 -7.581 1.00 91.88 185 ILE A CA 1
ATOM 1446 C C . ILE A 1 185 ? -2.699 10.435 -8.550 1.00 91.88 185 ILE A C 1
ATOM 1448 O O . ILE A 1 185 ? -1.475 10.364 -8.436 1.00 91.88 185 ILE A O 1
ATOM 1452 N N . ASP A 1 186 ? -3.309 11.125 -9.516 1.00 84.56 186 ASP A N 1
ATOM 1453 C CA . ASP A 1 186 ? -2.630 11.909 -10.559 1.00 84.56 186 ASP A CA 1
ATOM 1454 C C . ASP A 1 186 ? -1.655 11.105 -11.433 1.00 84.56 186 ASP A C 1
ATOM 1456 O O . ASP A 1 186 ? -0.677 11.625 -11.967 1.00 84.56 186 ASP A O 1
ATOM 1460 N N . CYS A 1 187 ? -1.932 9.818 -11.628 1.00 83.06 187 CYS A N 1
ATOM 1461 C CA . CYS A 1 187 ? -1.059 8.932 -12.387 1.00 83.06 187 CYS A CA 1
ATOM 1462 C C . CYS A 1 187 ? -1.300 8.914 -13.908 1.00 83.06 187 CYS A C 1
ATOM 1464 O O . CYS A 1 187 ? -0.758 8.037 -14.589 1.00 83.06 187 CYS A O 1
ATOM 1466 N N . GLY A 1 188 ? -2.054 9.889 -14.432 1.00 69.75 188 GLY A N 1
ATOM 1467 C CA . GLY A 1 188 ? -2.369 10.045 -15.859 1.00 69.75 188 GLY A CA 1
ATOM 1468 C C . GLY A 1 188 ? -3.671 9.377 -16.255 1.00 69.75 188 GLY A C 1
ATOM 1469 O O . GLY A 1 188 ? -3.756 8.146 -16.071 1.00 69.75 188 GLY A O 1
#

Sequence (188 aa):
MLFQKNQTDILRKEIQALRIQNEKISQDLMEAKKVTVIQELTSQDTAIVNNTQPEHTTSSLCTDPATVSDIGRDVFPIDPKYKGITLLGQFFTAYNCGPTRVSNIFGVEGDIYTLGVTIWLKGQPSQSLIETYLSIGFNCYDANSGAPCKSELGTKKIILDAPIKIEELIKLEPYHEFFEADDCIDCG

pLDDT: mean 84.6, std 17.36, range [35.94, 98.19]

Foldseek 3Di:
DVVVVVVVVVVVVVVVVVVVVVVVVVVVVVVVVVVVVVVVPPDDDDDDDDPPPPPPPLPCQLVPFFDADPVGDTFGDFDPVLPQERQLSQLLSQVVSPDVSNCRRQQDDRQKRFWKKKWFFPFFDDPVLLVLCVVQPKFFADPPPRHGDPDSRGGGMIMDGGMGGSVSSNSCVVVSVGTNYMDTHPRD

Radius of gyration: 25.05 Å; chains: 1; bounding box: 45×50×80 Å